Protein AF-0000000085035475 (afdb_homodimer)

Solvent-accessible surface area (backbone atoms only — not comparable to full-atom values): 14774 Å² total; per-residue (Å²): 128,52,49,29,28,47,38,54,63,34,57,50,25,44,68,40,74,90,42,94,48,14,67,55,34,42,52,48,57,68,69,38,63,30,42,33,33,39,53,67,36,56,54,48,48,54,53,46,34,61,71,73,63,51,52,69,67,60,44,36,50,54,54,47,54,50,73,68,31,87,40,45,40,80,38,79,83,49,72,67,42,53,54,58,26,56,68,43,89,57,73,88,41,32,69,58,40,45,52,50,48,50,22,60,76,69,72,30,30,34,32,59,81,48,65,70,60,48,52,55,33,49,74,72,72,34,51,70,57,72,79,72,86,122,132,53,49,30,30,46,37,53,63,34,57,50,26,44,70,39,75,89,41,93,49,14,67,57,34,43,52,49,56,68,68,37,64,30,41,33,32,39,54,66,36,56,55,48,49,53,53,47,34,60,73,72,62,51,51,69,67,60,43,38,48,54,54,46,53,49,73,67,32,89,39,48,40,79,37,80,83,50,70,66,40,52,54,58,24,56,68,44,89,56,73,87,42,34,66,58,40,45,52,50,48,49,22,60,76,68,72,31,30,34,32,59,81,47,66,69,59,47,51,54,33,47,76,72,70,31,51,68,58,73,78,73,86,124

Secondary structure (DSSP, 8-state):
--EEEE-HHHHHHHH-TTSTTHHHHHHHHHH-SEEEEEHHHHHHHHHHHHHTT--HHHHHHHHHHHHT-TTEEEE---HHHHHHHHT-S-GGGHHHHHHHHHHHHHT--EE-S-HHHHHHHHHTT--B------/--EEEE-HHHHHHHH-TTSTTHHHHHHHHHH-SEEEEEHHHHHHHHHHHHHTT--HHHHHHHHHHHHT-TTEEEE---HHHHHHHHT-S-GGGHHHHHHHHHHHHHT--EE-S-HHHHHHHHHTT--B------

Radius of gyration: 19.32 Å; Cα contacts (8 Å, |Δi|>4): 387; chains: 2; bounding box: 39×66×46 Å

Structure (mmCIF, N/CA/C/O backbone):
data_AF-0000000085035475-model_v1
#
loop_
_entity.id
_entity.type
_entity.pdbx_description
1 polymer 'PilT protein domain protein'
#
loop_
_atom_site.group_PDB
_atom_site.id
_atom_site.type_symbol
_atom_site.label_atom_id
_atom_site.label_alt_id
_atom_site.label_comp_id
_atom_site.label_asym_id
_atom_site.label_entity_id
_atom_site.label_seq_id
_atom_site.pdbx_PDB_ins_code
_atom_site.Cartn_x
_atom_site.Cartn_y
_atom_site.Cartn_z
_atom_site.occupancy
_atom_site.B_iso_or_equiv
_atom_site.auth_seq_id
_atom_site.auth_comp_id
_atom_site.auth_asym_id
_atom_site.auth_atom_id
_atom_site.pdbx_PDB_model_num
ATOM 1 N N . MET A 1 1 ? -1.2 12.555 23.969 1 64.12 1 MET A N 1
ATOM 2 C CA . MET A 1 1 ? -0.151 12.844 23 1 64.12 1 MET A CA 1
ATOM 3 C C . MET A 1 1 ? -0.75 13.25 21.656 1 64.12 1 MET A C 1
ATOM 5 O O . MET A 1 1 ? -1.828 12.781 21.297 1 64.12 1 MET A O 1
ATOM 9 N N . ARG A 1 2 ? -0.249 14.484 21.078 1 92.75 2 ARG A N 1
ATOM 10 C CA . ARG A 1 2 ? -0.868 14.992 19.859 1 92.75 2 ARG A CA 1
ATOM 11 C C . ARG A 1 2 ? -0.47 14.148 18.641 1 92.75 2 ARG A C 1
ATOM 13 O O . ARG A 1 2 ? 0.632 14.297 18.109 1 92.75 2 ARG A O 1
ATOM 20 N N . ARG A 1 3 ? -1.247 13.117 18.391 1 97.5 3 ARG A N 1
ATOM 21 C CA . ARG A 1 3 ? -1.03 12.211 17.266 1 97.5 3 ARG A CA 1
ATOM 22 C C . ARG A 1 3 ? -2.137 12.352 16.234 1 97.5 3 ARG A C 1
ATOM 24 O O . ARG A 1 3 ? -3.295 12.594 16.578 1 97.5 3 ARG A O 1
ATOM 31 N N . ALA A 1 4 ? -1.725 12.156 15.031 1 98.5 4 ALA A N 1
ATOM 32 C CA . ALA A 1 4 ? -2.723 12.242 13.969 1 98.5 4 ALA A CA 1
ATOM 33 C C . ALA A 1 4 ? -2.324 11.383 12.773 1 98.5 4 ALA A C 1
ATOM 35 O O . ALA A 1 4 ? -1.139 11.117 12.562 1 98.5 4 ALA A O 1
ATOM 36 N N . ILE A 1 5 ? -3.277 10.945 12.102 1 98.75 5 ILE A N 1
ATOM 37 C CA . ILE A 1 5 ? -3.051 10.305 10.805 1 98.75 5 ILE A CA 1
ATOM 38 C C . ILE A 1 5 ? -2.697 11.367 9.766 1 98.75 5 ILE A C 1
ATOM 40 O O . ILE A 1 5 ? -3.402 12.367 9.625 1 98.75 5 ILE A O 1
ATOM 44 N N . ILE A 1 6 ? -1.634 11.164 9.055 1 98.62 6 ILE A N 1
ATOM 45 C CA . ILE A 1 6 ? -1.17 12.148 8.086 1 98.62 6 ILE A CA 1
ATOM 46 C C . ILE A 1 6 ? -1.501 11.672 6.668 1 98.62 6 ILE A C 1
ATOM 48 O O . ILE A 1 6 ? -1.08 10.594 6.254 1 98.62 6 ILE A O 1
ATOM 52 N N . ASP A 1 7 ? -2.258 12.445 5.973 1 98.12 7 ASP A N 1
ATOM 53 C CA . ASP A 1 7 ? -2.582 12.156 4.582 1 98.12 7 ASP A CA 1
ATOM 54 C C . ASP A 1 7 ? -1.418 12.516 3.66 1 98.12 7 ASP A C 1
ATOM 56 O O . ASP A 1 7 ? -0.537 13.289 4.039 1 98.12 7 ASP A O 1
ATOM 60 N N . THR A 1 8 ? -1.44 12.047 2.457 1 97.69 8 THR A N 1
ATOM 61 C CA . THR A 1 8 ? -0.339 12.188 1.511 1 97.69 8 THR A CA 1
ATOM 62 C C . THR A 1 8 ? -0.088 13.656 1.181 1 97.69 8 THR A C 1
ATOM 64 O O . THR A 1 8 ? 1.057 14.109 1.19 1 97.69 8 THR A O 1
ATOM 67 N N . ASN A 1 9 ? -1.137 14.43 0.957 1 96.5 9 ASN A N 1
ATOM 68 C CA . ASN A 1 9 ? -0.974 15.805 0.484 1 96.5 9 ASN A CA 1
ATOM 69 C C . ASN A 1 9 ? -0.313 16.688 1.54 1 96.5 9 ASN A C 1
ATOM 71 O O . ASN A 1 9 ? 0.337 17.672 1.207 1 96.5 9 ASN A O 1
ATOM 75 N N . VAL A 1 10 ? -0.457 16.328 2.793 1 97.81 10 VAL A N 1
ATOM 76 C CA . VAL A 1 10 ? 0.173 17.078 3.867 1 97.81 10 VAL A CA 1
ATOM 77 C C . VAL A 1 10 ? 1.692 17.016 3.732 1 97.81 10 VAL A C 1
ATOM 79 O O . VAL A 1 10 ? 2.381 18.031 3.834 1 97.81 10 VAL A O 1
ATOM 82 N N . LEU A 1 11 ? 2.176 15.82 3.479 1 97.56 11 LEU A N 1
ATOM 83 C CA . LEU A 1 11 ? 3.611 15.602 3.344 1 97.56 11 LEU A CA 1
ATOM 84 C C . LEU A 1 11 ? 4.148 16.266 2.082 1 97.56 11 LEU A C 1
ATOM 86 O O . LEU A 1 11 ? 5.25 16.828 2.088 1 97.56 11 LEU A O 1
ATOM 90 N N . ILE A 1 12 ? 3.363 16.234 1.044 1 95.44 12 ILE A N 1
ATOM 91 C CA . ILE A 1 12 ? 3.738 16.875 -0.209 1 95.44 12 ILE A CA 1
ATOM 92 C C . ILE A 1 12 ? 3.852 18.391 0.002 1 95.44 12 ILE A C 1
ATOM 94 O O . ILE A 1 12 ? 4.859 19 -0.36 1 95.44 12 ILE A O 1
ATOM 98 N N . PHE A 1 13 ? 2.865 18.938 0.614 1 96.12 13 PHE A N 1
ATOM 99 C CA . PHE A 1 13 ? 2.846 20.375 0.83 1 96.12 13 PHE A CA 1
ATOM 100 C C . PHE A 1 13 ? 3.947 20.797 1.796 1 96.12 13 PHE A C 1
ATOM 102 O O . PHE A 1 13 ? 4.535 21.875 1.649 1 96.12 13 PHE A O 1
ATOM 109 N N . ALA A 1 14 ? 4.215 19.984 2.781 1 96.25 14 ALA A N 1
ATOM 110 C CA . ALA A 1 14 ? 5.277 20.297 3.736 1 96.25 14 ALA A CA 1
ATOM 111 C C . ALA A 1 14 ? 6.645 20.281 3.062 1 96.25 14 ALA A C 1
ATOM 113 O O . ALA A 1 14 ? 7.551 21.016 3.457 1 96.25 14 ALA A O 1
ATOM 114 N N . HIS A 1 15 ? 6.809 19.422 2.076 1 92.81 15 HIS A N 1
ATOM 115 C CA . HIS A 1 15 ? 8.102 19.234 1.422 1 92.81 15 HIS A CA 1
ATOM 116 C C . HIS A 1 15 ? 8.328 20.281 0.337 1 92.81 15 HIS A C 1
ATOM 118 O O . HIS A 1 15 ? 9.43 20.812 0.204 1 92.81 15 HIS A O 1
ATOM 124 N N . PHE A 1 16 ? 7.301 20.578 -0.453 1 90.44 16 PHE A N 1
ATOM 125 C CA . PHE A 1 16 ? 7.438 21.5 -1.576 1 90.44 16 PHE A CA 1
ATOM 126 C C . PHE A 1 16 ? 7.141 22.938 -1.143 1 90.44 16 PHE A C 1
ATOM 128 O O . PHE A 1 16 ? 5.996 23.281 -0.845 1 90.44 16 PHE A O 1
ATOM 135 N N . LYS A 1 17 ? 8.055 23.781 -1.278 1 89.94 17 LYS A N 1
ATOM 136 C CA . LYS A 1 17 ? 7.996 25.141 -0.739 1 89.94 17 LYS A CA 1
ATOM 137 C C . LYS A 1 17 ? 7.125 26.031 -1.607 1 89.94 17 LYS A C 1
ATOM 139 O O . LYS A 1 17 ? 6.602 27.047 -1.134 1 89.94 17 LYS A O 1
ATOM 144 N N . ASP A 1 18 ? 6.965 25.703 -2.799 1 88.88 18 ASP A N 1
ATOM 145 C CA . ASP A 1 18 ? 6.277 26.578 -3.736 1 88.88 18 ASP A CA 1
ATOM 146 C C . ASP A 1 18 ? 4.77 26.359 -3.697 1 88.88 18 ASP A C 1
ATOM 148 O O . ASP A 1 18 ? 4.023 26.953 -4.473 1 88.88 18 ASP A O 1
ATOM 152 N N . THR A 1 19 ? 4.297 25.625 -2.719 1 87.5 19 THR A N 1
ATOM 153 C CA . THR A 1 19 ? 2.861 25.406 -2.615 1 87.5 19 THR A CA 1
ATOM 154 C C . THR A 1 19 ? 2.229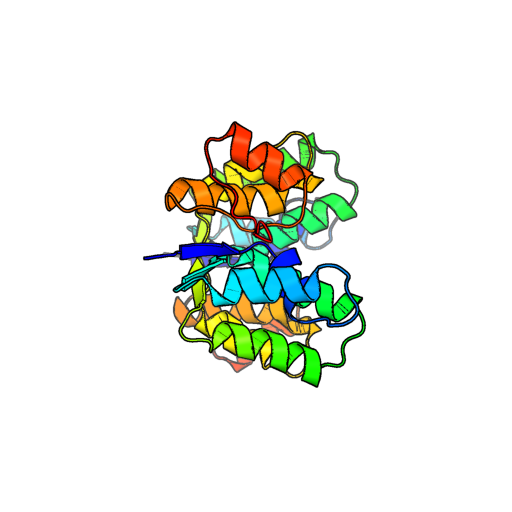 26.375 -1.625 1 87.5 19 THR A C 1
ATOM 156 O O . THR A 1 19 ? 2.875 26.797 -0.667 1 87.5 19 THR A O 1
ATOM 159 N N . LYS A 1 20 ? 1.014 26.75 -1.798 1 91.25 20 LYS A N 1
ATOM 160 C CA . LYS A 1 20 ? 0.294 27.688 -0.947 1 91.25 20 LYS A CA 1
ATOM 161 C C . LYS A 1 20 ? 0.127 27.141 0.466 1 91.25 20 LYS A C 1
ATOM 163 O O . LYS A 1 20 ? 0.004 27.906 1.426 1 91.25 20 LYS A O 1
ATOM 168 N N . TYR A 1 21 ? 0.199 25.875 0.66 1 94.12 21 TYR A N 1
ATOM 169 C CA . TYR A 1 21 ? -0.095 25.25 1.951 1 94.12 21 TYR A CA 1
ATOM 170 C C . TYR A 1 21 ? 1.188 24.859 2.674 1 94.12 21 TYR A C 1
ATOM 172 O O . TYR A 1 21 ? 1.144 24.219 3.721 1 94.12 21 TYR A O 1
ATOM 180 N N . HIS A 1 22 ? 2.305 25.219 2.125 1 96.44 22 HIS A N 1
ATOM 181 C CA . HIS A 1 22 ? 3.586 24.781 2.662 1 96.44 22 HIS A CA 1
ATOM 182 C C . HIS A 1 22 ? 3.73 25.156 4.133 1 96.44 22 HIS A C 1
ATOM 184 O O . HIS A 1 22 ? 3.949 24.297 4.98 1 96.44 22 HIS A O 1
ATOM 190 N N . GLU A 1 23 ? 3.547 26.406 4.457 1 95.88 23 GLU A N 1
ATOM 191 C CA . GLU A 1 23 ? 3.74 26.891 5.82 1 95.88 23 GLU A CA 1
ATOM 192 C C . GLU A 1 23 ? 2.727 26.266 6.777 1 95.88 23 GLU A C 1
ATOM 194 O O . GLU A 1 23 ? 3.072 25.891 7.898 1 95.88 23 GLU A O 1
ATOM 199 N N . GLU A 1 24 ? 1.539 26.203 6.348 1 96.19 24 GLU A N 1
ATOM 200 C CA . GLU A 1 24 ? 0.495 25.625 7.188 1 96.19 24 GLU A CA 1
ATOM 201 C C . GLU A 1 24 ? 0.773 24.156 7.477 1 96.19 24 GLU A C 1
ATOM 203 O O . GLU A 1 24 ? 0.645 23.703 8.617 1 96.19 24 GLU A O 1
ATOM 208 N N . ALA A 1 25 ? 1.119 23.375 6.488 1 97.62 25 ALA A N 1
ATOM 209 C CA . ALA A 1 25 ? 1.44 21.953 6.652 1 97.62 25 ALA A CA 1
ATOM 210 C C . ALA A 1 25 ? 2.584 21.766 7.645 1 97.62 25 ALA A C 1
ATOM 212 O O . ALA A 1 25 ? 2.506 20.922 8.539 1 97.62 25 ALA A O 1
ATOM 213 N N . ARG A 1 26 ? 3.594 22.625 7.488 1 96.94 26 ARG A N 1
ATOM 214 C CA . ARG A 1 26 ? 4.75 22.516 8.375 1 96.94 26 ARG A CA 1
ATOM 215 C C . ARG A 1 26 ? 4.363 22.844 9.812 1 96.94 26 ARG A C 1
ATOM 217 O O . ARG A 1 26 ? 4.84 22.203 10.75 1 96.94 26 ARG A O 1
ATOM 224 N N . ARG A 1 27 ? 3.564 23.812 9.953 1 96.5 27 ARG A N 1
ATOM 225 C CA . ARG A 1 27 ? 3.137 24.219 11.289 1 96.5 27 ARG A CA 1
ATOM 226 C C . ARG A 1 27 ? 2.328 23.109 11.969 1 96.5 27 ARG A C 1
ATOM 228 O O . ARG A 1 27 ? 2.549 22.797 13.141 1 96.5 27 ARG A O 1
ATOM 235 N N . ILE A 1 28 ? 1.402 22.516 11.234 1 97.19 28 ILE A N 1
ATOM 236 C CA . ILE A 1 28 ? 0.579 21.453 11.781 1 97.19 28 ILE A CA 1
ATOM 237 C C . ILE A 1 28 ? 1.467 20.266 12.188 1 97.19 28 ILE A C 1
ATOM 239 O O . ILE A 1 28 ? 1.378 19.781 13.312 1 97.19 28 ILE A O 1
ATOM 243 N N . LEU A 1 29 ? 2.35 19.859 11.328 1 97.44 29 LEU A N 1
ATOM 244 C CA . LEU A 1 29 ? 3.225 18.719 11.602 1 97.44 29 LEU A CA 1
ATOM 245 C C . LEU A 1 29 ? 4.117 19 12.812 1 97.44 29 LEU A C 1
ATOM 247 O O . LEU A 1 29 ? 4.344 18.125 13.641 1 97.44 29 LEU A O 1
ATOM 251 N N . SER A 1 30 ? 4.574 20.25 12.867 1 96.19 30 SER A N 1
ATOM 252 C CA . SER A 1 30 ? 5.457 20.641 13.969 1 96.19 30 SER A CA 1
ATOM 253 C C . SER A 1 30 ? 4.723 20.609 15.305 1 96.19 30 SER A C 1
ATOM 255 O O . SER A 1 30 ? 5.344 20.422 16.359 1 96.19 30 SER A O 1
ATOM 257 N N . SER A 1 31 ? 3.451 20.734 15.25 1 96 31 SER A N 1
ATOM 258 C CA . SER A 1 31 ? 2.658 20.781 16.469 1 96 31 SER A CA 1
ATOM 259 C C . SER A 1 31 ? 2.336 19.375 16.969 1 96 31 SER A C 1
ATOM 261 O O . SER A 1 31 ? 1.861 19.203 18.094 1 96 31 SER A O 1
ATOM 263 N N . LEU A 1 32 ? 2.584 18.359 16.219 1 97.31 32 LEU A N 1
ATOM 264 C CA . LEU A 1 32 ? 2.252 16.984 16.562 1 97.31 32 LEU A CA 1
ATOM 265 C C . LEU A 1 32 ? 3.449 16.281 17.188 1 97.31 32 LEU A C 1
ATOM 267 O O . LEU A 1 32 ? 4.59 16.5 16.766 1 97.31 32 LEU A O 1
ATOM 271 N N . GLU A 1 33 ? 3.178 15.43 18.078 1 97.75 33 GLU A N 1
ATOM 272 C CA . GLU A 1 33 ? 4.215 14.617 18.703 1 97.75 33 GLU A CA 1
ATOM 273 C C . GLU A 1 33 ? 4.496 13.359 17.875 1 97.75 33 GLU A C 1
ATOM 275 O O . GLU A 1 33 ? 5.609 12.82 17.906 1 97.75 33 GLU A O 1
ATOM 280 N N . GLU A 1 34 ? 3.449 12.883 17.203 1 98.25 34 GLU A N 1
ATOM 281 C CA . GLU A 1 34 ? 3.584 11.672 16.406 1 98.25 34 GLU A CA 1
ATOM 282 C C . GLU A 1 34 ? 2.781 11.781 15.109 1 98.25 34 GLU A C 1
ATOM 284 O O . GLU A 1 34 ? 1.607 12.156 15.133 1 98.25 34 GLU A O 1
ATOM 289 N N . TRP A 1 35 ? 3.471 11.547 14.086 1 98.5 35 TRP A N 1
ATOM 290 C CA . TRP A 1 35 ? 2.852 11.414 12.766 1 98.5 35 TRP A CA 1
ATOM 291 C C . TRP A 1 35 ? 2.549 9.953 12.453 1 98.5 35 TRP A C 1
ATOM 293 O O . TRP A 1 35 ? 3.461 9.164 12.195 1 98.5 35 TRP A O 1
ATOM 303 N N . VAL A 1 36 ? 1.312 9.602 12.5 1 98.5 36 VAL A N 1
ATOM 304 C CA . VAL A 1 36 ? 0.951 8.258 12.078 1 98.5 36 VAL A CA 1
ATOM 305 C C . VAL A 1 36 ? 0.691 8.234 10.57 1 98.5 36 VAL A C 1
ATOM 307 O O . VAL A 1 36 ? -0.287 8.812 10.094 1 98.5 36 VAL A O 1
ATOM 310 N N . ILE A 1 37 ? 1.556 7.586 9.867 1 98.25 37 ILE A N 1
ATOM 311 C CA . ILE A 1 37 ? 1.494 7.598 8.406 1 98.25 37 ILE A CA 1
ATOM 312 C C . ILE A 1 37 ? 1.135 6.203 7.895 1 98.25 37 ILE A C 1
ATOM 314 O O . ILE A 1 37 ? 1.925 5.266 8.023 1 98.25 37 ILE A O 1
ATOM 318 N N . PRO A 1 38 ? -0.059 6.078 7.324 1 97.56 38 PRO A N 1
ATOM 319 C CA . PRO A 1 38 ? -0.438 4.785 6.754 1 97.56 38 PRO A CA 1
ATOM 320 C C . PRO A 1 38 ? 0.527 4.312 5.668 1 97.56 38 PRO A C 1
ATOM 322 O O . PRO A 1 38 ? 1.067 5.133 4.922 1 97.56 38 PRO A O 1
ATOM 325 N N . PHE A 1 39 ? 0.698 3.057 5.551 1 95.94 39 PHE A N 1
ATOM 326 C CA . PHE A 1 39 ? 1.589 2.441 4.574 1 95.94 39 PHE A CA 1
ATOM 327 C C . PHE A 1 39 ? 1.259 2.916 3.164 1 95.94 39 PHE A C 1
ATOM 329 O O . PHE A 1 39 ? 2.158 3.24 2.387 1 95.94 39 PHE A O 1
ATOM 336 N N . ILE A 1 40 ? 0.001 3.055 2.846 1 96.06 40 ILE A N 1
ATOM 337 C CA . ILE A 1 40 ? -0.45 3.428 1.511 1 96.06 40 ILE A CA 1
ATOM 338 C C . ILE A 1 40 ? 0.016 4.848 1.187 1 96.06 40 ILE A C 1
ATOM 340 O O . ILE A 1 40 ? 0.275 5.172 0.026 1 96.06 40 ILE A O 1
ATOM 344 N N . VAL A 1 41 ? 0.22 5.66 2.178 1 97.5 41 VAL A N 1
ATOM 345 C CA . VAL A 1 41 ? 0.661 7.039 1.986 1 97.5 41 VAL A CA 1
ATOM 346 C C . VAL A 1 41 ? 2.1 7.055 1.475 1 97.5 41 VAL A C 1
ATOM 348 O O . VAL A 1 41 ? 2.453 7.875 0.624 1 97.5 41 VAL A O 1
ATOM 351 N N . PHE A 1 42 ? 2.941 6.125 1.947 1 96.25 42 PHE A N 1
ATOM 352 C CA . PHE A 1 42 ? 4.316 6.031 1.463 1 96.25 42 PHE A CA 1
ATOM 353 C C . PHE A 1 42 ? 4.348 5.559 0.015 1 96.25 42 PHE A C 1
ATOM 355 O O . PHE A 1 42 ? 5.145 6.047 -0.786 1 96.25 42 PHE A O 1
ATOM 362 N N . VAL A 1 43 ? 3.445 4.664 -0.309 1 94.69 43 VAL A N 1
ATOM 363 C CA . VAL A 1 43 ? 3.348 4.18 -1.682 1 94.69 43 VAL A CA 1
ATOM 364 C C . VAL A 1 43 ? 2.938 5.324 -2.607 1 94.69 43 VAL A C 1
ATOM 366 O O . VAL A 1 43 ? 3.568 5.551 -3.641 1 94.69 43 VAL A O 1
ATOM 369 N N . GLU A 1 44 ? 1.979 6.051 -2.184 1 95.25 44 GLU A N 1
ATOM 370 C CA . GLU A 1 44 ? 1.512 7.195 -2.965 1 95.25 44 GLU A CA 1
ATOM 371 C C . GLU A 1 44 ? 2.613 8.234 -3.133 1 95.25 44 GLU A C 1
ATOM 373 O O . GLU A 1 44 ? 2.797 8.781 -4.223 1 95.25 44 GLU A O 1
ATOM 378 N N . LEU A 1 45 ? 3.271 8.531 -2.041 1 95.56 45 LEU A N 1
ATOM 379 C CA . LEU A 1 45 ? 4.344 9.523 -2.074 1 95.56 45 LEU A CA 1
ATOM 380 C C . LEU A 1 45 ? 5.438 9.102 -3.053 1 95.56 45 LEU A C 1
ATOM 382 O O . LEU A 1 45 ? 5.934 9.93 -3.822 1 95.56 45 LEU A O 1
ATOM 386 N N . PHE A 1 46 ? 5.73 7.828 -3.033 1 94.31 46 PHE A N 1
ATOM 387 C CA . PHE A 1 46 ? 6.734 7.312 -3.957 1 94.31 46 PHE A CA 1
ATOM 388 C C . PHE A 1 46 ? 6.301 7.527 -5.402 1 94.31 46 PHE A C 1
ATOM 390 O O . PHE A 1 46 ? 7.07 8.047 -6.219 1 94.31 46 PHE A O 1
ATOM 397 N N . TRP A 1 47 ? 5.043 7.203 -5.703 1 92.62 47 TRP A N 1
ATOM 398 C CA . TRP A 1 47 ? 4.52 7.344 -7.059 1 92.62 47 TRP A CA 1
ATOM 399 C C . TRP A 1 47 ? 4.395 8.812 -7.449 1 92.62 47 TRP A C 1
ATOM 401 O O . TRP A 1 47 ? 4.664 9.18 -8.594 1 92.62 47 TRP A O 1
ATOM 411 N N . PHE A 1 48 ? 4.023 9.602 -6.508 1 93.06 48 PHE A N 1
ATOM 412 C CA . PHE A 1 48 ? 3.893 11.031 -6.762 1 93.06 48 PHE A CA 1
ATOM 413 C C . PHE A 1 48 ? 5.238 11.641 -7.145 1 93.06 48 PHE A C 1
ATOM 415 O O . PHE A 1 48 ? 5.332 12.391 -8.117 1 93.06 48 PHE A O 1
ATOM 422 N N . THR A 1 49 ? 6.273 11.305 -6.41 1 91.75 49 THR A N 1
ATOM 423 C CA . THR A 1 49 ? 7.582 11.906 -6.633 1 91.75 49 THR A CA 1
ATOM 424 C C . THR A 1 49 ? 8.172 11.445 -7.961 1 91.75 49 THR A C 1
ATOM 426 O O . THR A 1 49 ? 8.945 12.172 -8.586 1 91.75 49 THR A O 1
ATOM 429 N N . ARG A 1 50 ? 7.777 10.234 -8.344 1 87.94 50 ARG A N 1
ATOM 430 C CA . ARG A 1 50 ? 8.188 9.758 -9.664 1 87.94 50 ARG A CA 1
ATOM 431 C C . ARG A 1 50 ? 7.504 10.555 -10.773 1 87.94 50 ARG A C 1
ATOM 433 O O . ARG A 1 50 ? 8.141 10.93 -11.758 1 87.94 50 ARG A O 1
ATOM 440 N N . GLY A 1 51 ? 6.277 10.844 -10.539 1 86.88 51 GLY A N 1
ATOM 441 C CA . GLY A 1 51 ? 5.5 11.586 -11.523 1 86.88 51 GLY A CA 1
ATOM 442 C C . GLY A 1 51 ? 5.844 13.062 -11.57 1 86.88 51 GLY A C 1
ATOM 443 O O . GLY A 1 51 ? 5.742 13.695 -12.617 1 86.88 51 GLY A O 1
ATOM 444 N N . ALA A 1 52 ? 6.199 13.641 -10.375 1 86 52 ALA A N 1
ATOM 445 C CA . ALA 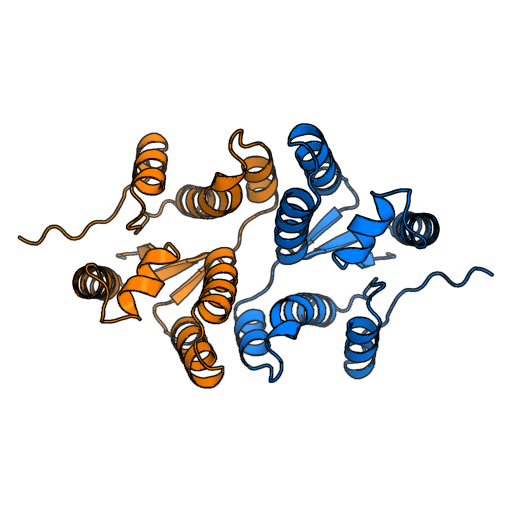A 1 52 ? 6.496 15.062 -10.258 1 86 52 ALA A CA 1
ATOM 446 C C . ALA A 1 52 ? 7.887 15.383 -10.805 1 86 52 ALA A C 1
ATOM 448 O O . ALA A 1 52 ? 8.289 16.547 -10.859 1 86 52 ALA A O 1
ATOM 449 N N . GLY A 1 53 ? 8.672 14.367 -11.211 1 83.62 53 GLY A N 1
ATOM 450 C CA . GLY A 1 53 ? 9.961 14.578 -11.859 1 83.62 53 GLY A CA 1
ATOM 451 C C . GLY A 1 53 ? 11.094 14.805 -10.867 1 83.62 53 GLY A C 1
ATOM 452 O O . GLY A 1 53 ? 12.125 15.375 -11.227 1 83.62 53 GLY A O 1
ATOM 453 N N . LEU A 1 54 ? 10.828 14.555 -9.656 1 87.44 54 LEU A N 1
ATOM 454 C CA . LEU A 1 54 ? 11.938 14.602 -8.719 1 87.44 54 LEU A CA 1
ATOM 455 C C . LEU A 1 54 ? 13.031 13.617 -9.117 1 87.44 54 LEU A C 1
ATOM 457 O O . LEU A 1 54 ? 12.742 12.492 -9.531 1 87.44 54 LEU A O 1
ATOM 461 N N . ASP A 1 55 ? 14.227 14.18 -9 1 89.81 55 ASP A N 1
ATOM 462 C CA . ASP A 1 55 ? 15.312 13.242 -9.258 1 89.81 55 ASP A CA 1
ATOM 463 C C . ASP A 1 55 ? 15.383 12.172 -8.172 1 89.81 55 ASP A C 1
ATOM 465 O O . ASP A 1 55 ? 14.82 12.336 -7.09 1 89.81 55 ASP A O 1
ATOM 469 N N . GLU A 1 56 ? 16.047 11.125 -8.461 1 90.31 56 GLU A N 1
ATOM 470 C CA . GLU A 1 56 ? 16.094 9.945 -7.609 1 90.31 56 GLU A CA 1
ATOM 471 C C . GLU A 1 56 ? 16.625 10.289 -6.219 1 90.31 56 GLU A C 1
ATOM 473 O O . GLU A 1 56 ? 16.078 9.828 -5.211 1 90.31 56 GLU A O 1
ATOM 478 N N . LYS A 1 57 ? 17.656 11.102 -6.168 1 92.75 57 LYS A N 1
ATOM 479 C CA . LYS A 1 57 ? 18.25 11.484 -4.895 1 92.75 57 LYS A CA 1
ATOM 480 C C . LYS A 1 57 ? 17.266 12.258 -4.023 1 92.75 57 LYS A C 1
ATOM 482 O O . LYS A 1 57 ? 17.141 11.984 -2.83 1 92.75 57 LYS A O 1
ATOM 487 N N . SER A 1 58 ? 16.594 13.188 -4.574 1 92.62 58 SER A N 1
ATOM 488 C CA . SER A 1 58 ? 15.609 13.992 -3.852 1 92.62 58 SER A CA 1
ATOM 489 C C . SER A 1 58 ? 14.445 13.141 -3.359 1 92.62 58 SER A C 1
ATOM 491 O O . SER A 1 58 ? 13.977 13.312 -2.234 1 92.62 58 SER A O 1
ATOM 493 N N . ARG A 1 59 ? 13.992 12.227 -4.195 1 92.88 59 ARG A N 1
ATOM 494 C CA . ARG A 1 59 ? 12.914 11.312 -3.816 1 92.88 59 ARG A CA 1
ATOM 495 C C . ARG A 1 59 ? 13.328 10.445 -2.633 1 92.88 59 ARG A C 1
ATOM 497 O O . ARG A 1 59 ? 12.602 10.359 -1.638 1 92.88 59 ARG A O 1
ATOM 504 N N . LYS A 1 60 ? 14.477 9.875 -2.752 1 94.44 60 LYS A N 1
ATOM 505 C CA . LYS A 1 60 ? 15 9.016 -1.692 1 94.44 60 LYS A CA 1
ATOM 506 C C . LYS A 1 60 ? 15.141 9.781 -0.381 1 94.44 60 LYS A C 1
ATOM 508 O O . LYS A 1 60 ? 14.75 9.297 0.678 1 94.44 60 LYS A O 1
ATOM 513 N N . ASN A 1 61 ? 15.672 10.969 -0.5 1 94.44 61 ASN A N 1
ATOM 514 C CA . ASN A 1 61 ? 15.875 11.781 0.691 1 94.44 61 ASN A CA 1
ATOM 515 C C . ASN A 1 61 ? 14.547 12.109 1.379 1 94.44 61 ASN A C 1
ATOM 517 O O . ASN A 1 61 ? 14.453 12.055 2.605 1 94.44 61 ASN A O 1
ATOM 521 N N . LEU A 1 62 ? 13.578 12.422 0.62 1 94.38 62 LEU A N 1
ATOM 522 C CA . LEU A 1 62 ? 12.273 12.75 1.174 1 94.38 62 LEU A CA 1
ATOM 523 C C . LEU A 1 62 ? 11.688 11.555 1.922 1 94.38 62 LEU A C 1
ATOM 525 O O . LEU A 1 62 ? 11.32 11.672 3.094 1 94.38 62 LEU A O 1
ATOM 529 N N . LEU A 1 63 ? 11.664 10.445 1.294 1 96.25 63 LEU A N 1
ATOM 530 C CA . LEU A 1 63 ? 11.039 9.258 1.871 1 96.25 63 LEU A CA 1
ATOM 531 C C . LEU A 1 63 ? 11.844 8.75 3.062 1 96.25 63 LEU A C 1
ATOM 533 O O . LEU A 1 63 ? 11.273 8.398 4.098 1 96.25 63 LEU A O 1
ATOM 537 N N . LEU A 1 64 ? 13.109 8.773 2.949 1 96.25 64 LEU A N 1
ATOM 538 C CA . LEU A 1 64 ? 13.961 8.305 4.039 1 96.25 64 LEU A CA 1
ATOM 539 C C . LEU A 1 64 ? 13.867 9.234 5.242 1 96.25 64 LEU A C 1
ATOM 541 O O . LEU A 1 64 ? 13.875 8.781 6.387 1 96.25 64 LEU A O 1
ATOM 545 N N . SER A 1 65 ? 13.859 10.508 4.934 1 96.56 65 SER A N 1
ATOM 546 C CA . SER A 1 65 ? 13.734 11.461 6.027 1 96.56 65 SER A CA 1
ATOM 547 C C . SER A 1 65 ? 12.453 11.227 6.824 1 96.56 65 SER A C 1
ATOM 549 O O . SER A 1 65 ? 12.445 11.359 8.047 1 96.56 65 SER A O 1
ATOM 551 N N . LEU A 1 66 ? 11.414 10.859 6.164 1 97.38 66 LEU A N 1
ATOM 552 C CA . LEU A 1 66 ? 10.148 10.547 6.832 1 97.38 66 LEU A CA 1
ATOM 553 C C . LEU A 1 66 ? 10.25 9.234 7.605 1 97.38 66 LEU A C 1
ATOM 555 O O . LEU A 1 66 ? 9.891 9.18 8.781 1 97.38 66 LEU A O 1
ATOM 559 N N . LEU A 1 67 ? 10.82 8.219 6.965 1 97.12 67 LEU A N 1
ATOM 560 C CA . LEU A 1 67 ? 10.852 6.879 7.539 1 97.12 67 LEU A CA 1
ATOM 561 C C . LEU A 1 67 ? 11.789 6.82 8.734 1 97.12 67 LEU A C 1
ATOM 563 O O . LEU A 1 67 ? 11.602 6 9.641 1 97.12 67 LEU A O 1
ATOM 567 N N . MET A 1 68 ? 12.742 7.738 8.75 1 95.75 68 MET A N 1
ATOM 568 C CA . MET A 1 68 ? 13.734 7.734 9.828 1 95.75 68 MET A CA 1
ATOM 569 C C . MET A 1 68 ? 13.391 8.766 10.891 1 95.75 68 MET A C 1
ATOM 571 O O . MET A 1 68 ? 14.086 8.883 11.898 1 95.75 68 MET A O 1
ATOM 575 N N . ASN A 1 69 ? 12.352 9.508 10.648 1 96.88 69 ASN A N 1
ATOM 576 C CA . ASN A 1 69 ? 11.906 10.508 11.609 1 96.88 69 ASN A CA 1
ATOM 577 C C . ASN A 1 69 ? 11.305 9.867 12.859 1 96.88 69 ASN A C 1
ATOM 579 O O . ASN A 1 69 ? 10.367 9.07 12.758 1 96.88 69 ASN A O 1
ATOM 583 N N . ARG A 1 70 ? 11.773 10.195 14.016 1 96.38 70 ARG A N 1
ATOM 584 C CA . ARG A 1 70 ? 11.359 9.594 15.281 1 96.38 70 ARG A CA 1
ATOM 585 C C . ARG A 1 70 ? 9.891 9.859 15.57 1 96.38 70 ARG A C 1
ATOM 587 O O . ARG A 1 70 ? 9.258 9.141 16.344 1 96.38 70 ARG A O 1
ATOM 594 N N . ARG A 1 71 ? 9.336 10.867 14.953 1 97.56 71 ARG A N 1
ATOM 595 C CA . ARG A 1 71 ? 7.938 11.203 15.18 1 97.56 71 ARG A CA 1
ATOM 596 C C . ARG A 1 71 ? 7.023 10.383 14.273 1 97.56 71 ARG A C 1
ATOM 598 O O . ARG A 1 71 ? 5.801 10.43 14.422 1 97.56 71 ARG A O 1
ATOM 605 N N . VAL A 1 72 ? 7.602 9.625 13.359 1 97.88 72 VAL A N 1
ATOM 606 C CA . VAL A 1 72 ? 6.789 8.922 12.375 1 97.88 72 VAL A CA 1
ATOM 607 C C . VAL A 1 72 ? 6.555 7.484 12.828 1 97.88 72 VAL A C 1
ATOM 609 O O . VAL A 1 72 ? 7.496 6.789 13.211 1 97.88 72 VAL A O 1
ATOM 612 N N . LYS A 1 73 ? 5.363 7.113 12.82 1 97.56 73 LYS A N 1
ATOM 613 C CA . LYS A 1 73 ? 4.945 5.727 12.984 1 97.56 73 LYS A CA 1
ATOM 614 C C . L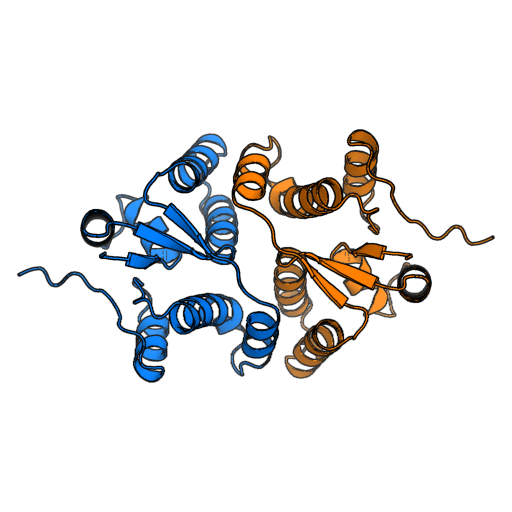YS A 1 73 ? 4.184 5.23 11.758 1 97.56 73 LYS A C 1
ATOM 616 O O . LYS A 1 73 ? 3.17 5.816 11.375 1 97.56 73 LYS A O 1
ATOM 621 N N . VAL A 1 74 ? 4.652 4.188 11.219 1 97 74 VAL A N 1
ATOM 622 C CA . VAL A 1 74 ? 3.967 3.59 10.078 1 97 74 VAL A CA 1
ATOM 623 C C . VAL A 1 74 ? 2.791 2.744 10.562 1 97 74 VAL A C 1
ATOM 625 O O . VAL A 1 74 ? 2.941 1.922 11.469 1 97 74 VAL A O 1
ATOM 628 N N . SER A 1 75 ? 1.677 2.996 9.977 1 95.81 75 SER A N 1
ATOM 629 C CA . SER A 1 75 ? 0.476 2.25 10.344 1 95.81 75 SER A CA 1
ATOM 630 C C . SER A 1 75 ? 0.02 1.348 9.203 1 95.81 75 SER A C 1
ATOM 632 O O . SER A 1 75 ? 0.007 1.765 8.039 1 95.81 75 SER A O 1
ATOM 634 N N . ASN A 1 76 ? -0.417 0.093 9.523 1 94.88 76 ASN A N 1
ATOM 635 C CA . ASN A 1 76 ? -0.841 -0.873 8.516 1 94.88 76 ASN A CA 1
ATOM 636 C C . ASN A 1 76 ? -2.359 -1.028 8.492 1 94.88 76 ASN A C 1
ATOM 638 O O . ASN A 1 76 ? -3.004 -1.017 9.539 1 94.88 76 ASN A O 1
ATOM 642 N N . ASN A 1 77 ? -2.822 -1.196 7.262 1 94.12 77 ASN A N 1
ATOM 643 C CA . ASN A 1 77 ? -4.219 -1.586 7.094 1 94.12 77 ASN A CA 1
ATOM 644 C C . ASN A 1 77 ? -4.418 -3.076 7.355 1 94.12 77 ASN A C 1
ATOM 646 O O . ASN A 1 77 ? -3.455 -3.842 7.375 1 94.12 77 ASN A O 1
ATOM 650 N N . GLU A 1 78 ? -5.656 -3.393 7.629 1 93.25 78 GLU A N 1
ATOM 651 C CA . GLU A 1 78 ? -6.07 -4.781 7.809 1 93.25 78 GLU A CA 1
ATOM 652 C C . GLU A 1 78 ? -6.895 -5.27 6.625 1 93.25 78 GLU A C 1
ATOM 654 O O . GLU A 1 78 ? -7.391 -4.465 5.828 1 93.25 78 GLU A O 1
ATOM 659 N N . PRO A 1 79 ? -6.996 -6.594 6.5 1 93.06 79 PRO A N 1
ATOM 660 C CA . PRO A 1 79 ? -7.777 -7.129 5.383 1 93.06 79 PRO A CA 1
ATOM 661 C C . PRO A 1 79 ? -9.188 -6.543 5.316 1 93.06 79 PRO A C 1
ATOM 663 O O . PRO A 1 79 ? -9.703 -6.293 4.223 1 93.06 79 PRO A O 1
ATOM 666 N N . GLU A 1 80 ? -9.703 -6.293 6.469 1 94.31 80 GLU A N 1
ATOM 667 C CA . GLU A 1 80 ? -11.047 -5.723 6.516 1 94.31 80 GLU A CA 1
ATOM 668 C C . GLU A 1 80 ? -11.078 -4.328 5.898 1 94.31 80 GLU A C 1
ATOM 670 O O . GLU A 1 80 ? -12.078 -3.941 5.277 1 94.31 80 GLU A O 1
ATOM 675 N N . ASP A 1 81 ? -9.969 -3.596 6.043 1 95.5 81 ASP A N 1
ATOM 676 C CA . ASP A 1 81 ? -9.875 -2.27 5.438 1 95.5 81 ASP A CA 1
ATOM 677 C C . ASP A 1 81 ? -9.938 -2.359 3.912 1 95.5 81 ASP A C 1
ATOM 679 O O . ASP A 1 81 ? -10.586 -1.542 3.264 1 95.5 81 ASP A O 1
ATOM 683 N N . LEU A 1 82 ? -9.273 -3.404 3.408 1 95.38 82 LEU A N 1
ATOM 684 C CA . LEU A 1 82 ? -9.281 -3.605 1.964 1 95.38 82 LEU A CA 1
ATOM 685 C C . LEU A 1 82 ? -10.68 -3.932 1.463 1 95.38 82 LEU A C 1
ATOM 687 O O . LEU A 1 82 ? -11.133 -3.375 0.459 1 95.38 82 LEU A O 1
ATOM 691 N N . ILE A 1 83 ? -11.344 -4.766 2.172 1 95.19 83 ILE A N 1
ATOM 692 C CA . ILE A 1 83 ? -12.688 -5.18 1.799 1 95.19 83 ILE A CA 1
ATOM 693 C C . ILE A 1 83 ? -13.609 -3.963 1.744 1 95.19 83 ILE A C 1
ATOM 695 O O . ILE A 1 83 ? -14.297 -3.74 0.745 1 95.19 83 ILE A O 1
ATOM 699 N N . GLU A 1 84 ? -13.531 -3.139 2.762 1 95.19 84 GLU A N 1
ATOM 700 C CA . GLU A 1 84 ? -14.391 -1.96 2.842 1 95.19 84 GLU A CA 1
ATOM 701 C C . GLU A 1 84 ? -14.039 -0.949 1.752 1 95.19 84 GLU A C 1
ATOM 703 O O . GLU A 1 84 ? -14.93 -0.314 1.18 1 95.19 84 GLU A O 1
ATOM 708 N N . SER A 1 85 ? -12.805 -0.825 1.458 1 95.69 85 SER A N 1
ATOM 709 C CA . SER A 1 85 ? -12.359 0.136 0.454 1 95.69 85 SER A CA 1
ATOM 710 C C . SER A 1 85 ? -12.797 -0.285 -0.945 1 95.69 85 SER A C 1
ATOM 712 O O . SER A 1 85 ? -13.211 0.552 -1.749 1 95.69 85 SER A O 1
ATOM 714 N N . VAL A 1 86 ? -12.727 -1.565 -1.233 1 93.69 86 VAL A N 1
ATOM 715 C CA . VAL A 1 86 ? -13.07 -2.1 -2.547 1 93.69 86 VAL A CA 1
ATOM 716 C C . VAL A 1 86 ? -14.57 -1.949 -2.783 1 93.69 86 VAL A C 1
ATOM 718 O O . VAL A 1 86 ? -15.016 -1.792 -3.924 1 93.69 86 VAL A O 1
ATOM 721 N N . MET A 1 87 ? -15.344 -1.897 -1.754 1 92.31 87 MET A N 1
ATOM 722 C CA . MET A 1 87 ? -16.797 -1.897 -1.84 1 92.31 87 MET A CA 1
ATOM 723 C C . MET A 1 87 ? -17.328 -0.488 -2.076 1 92.31 87 MET A C 1
ATOM 725 O O . MET A 1 87 ? -18.531 -0.305 -2.34 1 92.31 87 MET A O 1
ATOM 729 N N . LEU A 1 88 ? -16.469 0.502 -2.049 1 91.94 88 LEU A N 1
ATOM 730 C CA . LEU A 1 88 ? -16.906 1.88 -2.242 1 91.94 88 LEU A CA 1
ATOM 731 C C . LEU A 1 88 ? -17.5 2.07 -3.635 1 91.94 88 LEU A C 1
ATOM 733 O O . LEU A 1 88 ? -17.031 1.473 -4.602 1 91.94 88 LEU A O 1
ATOM 737 N N . GLU A 1 89 ? -18.422 2.975 -3.693 1 87.38 89 GLU A N 1
ATOM 738 C CA . GLU A 1 89 ? -19.062 3.264 -4.969 1 87.38 89 GLU A CA 1
ATOM 739 C C . GLU A 1 89 ? -18.125 4.016 -5.91 1 87.38 89 GLU A C 1
ATOM 741 O O . GLU A 1 89 ? -18.078 3.732 -7.109 1 87.38 89 GLU A O 1
ATOM 746 N N . ASP A 1 90 ? -17.422 4.957 -5.355 1 89.56 90 ASP A N 1
ATOM 747 C CA . ASP A 1 90 ? -16.453 5.711 -6.141 1 89.56 90 ASP A CA 1
ATOM 748 C C . ASP A 1 90 ? -15.047 5.117 -6.004 1 89.56 90 ASP A C 1
ATOM 750 O O . ASP A 1 90 ? -14.375 5.324 -4.988 1 89.56 90 ASP A O 1
ATOM 754 N N . PRO A 1 91 ? -14.539 4.477 -7.043 1 84.88 91 PRO A N 1
ATOM 755 C CA . PRO A 1 91 ? -13.227 3.828 -6.977 1 84.88 91 PRO A CA 1
ATOM 756 C C . PRO A 1 91 ? -12.086 4.82 -6.762 1 84.88 91 PRO A C 1
ATOM 758 O O . PRO A 1 91 ? -10.992 4.43 -6.348 1 84.88 91 PRO A O 1
ATOM 761 N N . LEU A 1 92 ? -12.344 6.09 -6.992 1 83.75 92 LEU A N 1
ATOM 762 C CA . LEU A 1 92 ? -11.32 7.109 -6.805 1 83.75 92 LEU A CA 1
ATOM 763 C C . LEU A 1 92 ? -11.062 7.352 -5.32 1 83.75 92 LEU A C 1
ATOM 765 O O . LEU A 1 92 ? -10.07 7.98 -4.953 1 83.75 92 LEU A O 1
ATOM 769 N N . GLU A 1 93 ? -11.906 6.75 -4.48 1 92.44 93 GLU A N 1
ATOM 770 C CA . GLU A 1 93 ? -11.797 6.969 -3.043 1 92.44 93 GLU A CA 1
ATOM 771 C C . GLU A 1 93 ? -11.102 5.793 -2.355 1 92.44 93 GLU A C 1
ATOM 773 O O . GLU A 1 93 ? -10.984 5.77 -1.129 1 92.44 93 GLU A O 1
ATOM 778 N N . PHE A 1 94 ? -10.609 4.836 -3.162 1 94.44 94 PHE A N 1
ATOM 779 C CA . PHE A 1 94 ? -10.031 3.613 -2.621 1 94.44 94 PHE A CA 1
ATOM 780 C C . PHE A 1 94 ? -8.93 3.938 -1.617 1 94.44 94 PHE A C 1
ATOM 782 O O . PHE A 1 94 ? -9 3.529 -0.456 1 94.44 94 PHE A O 1
ATOM 789 N N . GLU A 1 95 ? -7.949 4.773 -1.963 1 95.56 95 GLU A N 1
ATOM 790 C CA . GLU A 1 95 ? -6.82 5.086 -1.091 1 95.56 95 GLU A CA 1
ATOM 791 C C . GLU A 1 95 ? -7.258 5.969 0.077 1 95.56 95 GLU A C 1
ATOM 793 O O . GLU A 1 95 ? -6.793 5.785 1.205 1 95.56 95 GLU A O 1
ATOM 798 N N . ASP A 1 96 ? -8.125 6.863 -0.213 1 96.62 96 ASP A N 1
ATOM 799 C CA . ASP A 1 96 ? -8.664 7.727 0.834 1 96.62 96 ASP A CA 1
ATOM 800 C C . ASP A 1 96 ? -9.359 6.906 1.921 1 96.62 96 ASP A C 1
ATOM 802 O O . ASP A 1 96 ? -9.242 7.219 3.107 1 96.62 96 ASP A O 1
ATOM 806 N N . GLU A 1 97 ? -10.094 5.906 1.445 1 97.19 97 GLU A N 1
ATOM 807 C CA . GLU A 1 97 ? -10.82 5.059 2.389 1 97.19 97 GLU A CA 1
ATOM 808 C C . GLU A 1 97 ? -9.867 4.305 3.303 1 97.19 97 GLU A C 1
ATOM 810 O O . GLU A 1 97 ? -10.133 4.137 4.492 1 97.19 97 GLU A O 1
ATOM 815 N N . LEU A 1 98 ? -8.781 3.854 2.76 1 97.5 98 LEU A N 1
ATOM 816 C CA . LEU A 1 98 ? -7.773 3.162 3.562 1 97.5 98 LEU A CA 1
ATOM 817 C C . LEU A 1 98 ? -7.227 4.074 4.656 1 97.5 98 LEU A C 1
ATOM 819 O O . LEU A 1 98 ? -7.023 3.635 5.789 1 97.5 98 LEU A O 1
ATOM 823 N N . ILE A 1 99 ? -7.016 5.309 4.34 1 98.06 99 ILE A N 1
ATOM 824 C CA . ILE A 1 99 ? -6.492 6.281 5.293 1 98.06 99 ILE A CA 1
ATOM 825 C C . ILE A 1 99 ? -7.531 6.543 6.383 1 98.06 99 ILE A C 1
ATOM 827 O O . ILE A 1 99 ? -7.203 6.539 7.574 1 98.06 99 ILE A O 1
ATOM 831 N N . LEU A 1 100 ? -8.789 6.695 6.008 1 97.75 100 LEU A N 1
ATOM 832 C CA . LEU A 1 100 ? -9.859 6.969 6.953 1 97.75 100 LEU A CA 1
ATOM 833 C C . LEU A 1 100 ? -10.055 5.793 7.91 1 97.75 100 LEU A C 1
ATOM 835 O O . LEU A 1 100 ? -10.281 5.992 9.102 1 97.75 100 LEU A O 1
ATOM 839 N N . GLN A 1 101 ? -10 4.629 7.344 1 97 101 GLN A N 1
ATOM 840 C CA . GLN A 1 101 ? -10.195 3.439 8.164 1 97 101 GLN A CA 1
ATOM 841 C C . GLN A 1 101 ? -9.102 3.305 9.219 1 97 101 GLN A C 1
ATOM 843 O O . GLN A 1 101 ? -9.359 2.861 10.336 1 97 101 GLN A O 1
ATOM 848 N N . GLN A 1 102 ? -7.918 3.691 8.836 1 96.62 102 GLN A N 1
ATOM 849 C CA . GLN A 1 102 ? -6.836 3.699 9.82 1 96.62 102 GLN A CA 1
ATOM 850 C C . GLN A 1 102 ? -7.113 4.699 10.938 1 96.62 102 GLN A C 1
ATOM 852 O O . GLN A 1 102 ? -6.895 4.402 12.109 1 96.62 102 GLN A O 1
ATOM 857 N N . ALA A 1 103 ? -7.527 5.887 10.539 1 97.56 103 ALA A N 1
ATOM 858 C CA . ALA A 1 103 ? -7.871 6.902 11.523 1 97.56 103 ALA A CA 1
ATOM 859 C C . ALA A 1 103 ? -8.961 6.398 12.477 1 97.56 103 ALA A C 1
ATOM 861 O O . ALA A 1 103 ? -8.859 6.57 13.688 1 97.56 103 ALA A O 1
ATOM 862 N N . GLU A 1 104 ? -9.945 5.754 11.914 1 96.81 104 GLU A N 1
ATOM 863 C CA . GLU A 1 104 ? -11.062 5.234 12.688 1 96.81 104 GLU A CA 1
ATOM 864 C C . GLU A 1 104 ? -10.609 4.145 13.648 1 96.81 104 GLU A C 1
ATOM 866 O O . GLU A 1 104 ? -10.938 4.18 14.836 1 96.81 104 GLU A O 1
ATOM 871 N N . ARG A 1 105 ? -9.867 3.199 13.211 1 95.38 105 ARG A N 1
ATOM 872 C CA . ARG A 1 105 ? -9.422 2.059 14 1 95.38 105 ARG A CA 1
ATOM 873 C C . ARG A 1 105 ? -8.531 2.508 15.156 1 95.38 105 ARG A C 1
ATOM 875 O O . ARG A 1 105 ? -8.609 1.952 16.25 1 95.38 105 ARG A O 1
ATOM 882 N N . GLU A 1 106 ? -7.75 3.521 14.883 1 95.5 106 GLU A N 1
ATOM 883 C CA . GLU A 1 106 ? -6.793 3.969 15.891 1 95.5 106 GLU A CA 1
ATOM 884 C C . GLU A 1 106 ? -7.387 5.066 16.766 1 95.5 106 GLU A C 1
ATOM 886 O O . GLU A 1 106 ? -6.781 5.469 17.766 1 95.5 106 GLU A O 1
ATOM 891 N N . GLY A 1 107 ? -8.547 5.547 16.391 1 96.88 107 GLY A N 1
ATOM 892 C CA . GLY A 1 107 ? -9.18 6.621 17.141 1 96.88 107 GLY A CA 1
ATOM 893 C C . GLY A 1 107 ? -8.398 7.922 17.094 1 96.88 107 GLY A C 1
ATOM 894 O O . GLY A 1 107 ? -8.281 8.617 18.109 1 96.88 107 GLY A O 1
ATOM 895 N N . LEU A 1 108 ? -7.809 8.227 15.961 1 98.06 108 LEU A N 1
ATOM 896 C CA . LEU A 1 108 ? -6.957 9.406 15.828 1 98.06 108 LEU A CA 1
ATOM 897 C C . LEU A 1 108 ? -7.57 10.414 14.859 1 98.06 108 LEU A C 1
ATOM 899 O O . LEU A 1 108 ? -8.297 10.039 13.938 1 98.06 108 LEU A O 1
ATOM 903 N N . PRO A 1 109 ? -7.281 11.672 15.07 1 98.31 109 PRO A N 1
ATOM 904 C CA . PRO A 1 109 ? -7.645 12.656 14.047 1 98.31 109 PRO A CA 1
ATOM 905 C C . PRO A 1 109 ? -6.809 12.523 12.773 1 98.31 109 PRO A C 1
ATOM 907 O O . PRO A 1 109 ? -5.805 11.805 12.766 1 98.31 109 PRO A O 1
ATOM 910 N N . ILE A 1 110 ? -7.324 13.188 11.75 1 98.44 110 ILE A N 1
ATOM 911 C CA . ILE A 1 110 ? -6.605 13.164 10.477 1 98.44 110 ILE A CA 1
ATOM 912 C C . ILE A 1 110 ? -6.18 14.578 10.102 1 98.44 110 ILE A C 1
ATOM 914 O O . ILE A 1 110 ? -6.855 15.555 10.453 1 98.44 110 ILE A O 1
ATOM 918 N N . VAL A 1 111 ? -5.023 14.688 9.523 1 98.44 111 VAL A N 1
ATOM 919 C CA . VAL A 1 111 ? -4.598 15.922 8.859 1 98.44 111 VAL A CA 1
ATOM 920 C C . VAL A 1 111 ? -4.66 15.742 7.344 1 98.44 111 VAL A C 1
ATOM 922 O O . VAL A 1 111 ? -4.047 14.82 6.797 1 98.44 111 VAL A O 1
ATOM 925 N N . THR A 1 112 ? -5.402 16.562 6.691 1 98.38 112 THR A N 1
ATOM 926 C CA . THR A 1 112 ? -5.523 16.531 5.238 1 98.38 112 THR A CA 1
ATOM 927 C C . THR A 1 112 ? -5.895 17.906 4.695 1 98.38 112 THR A C 1
ATOM 929 O O . THR A 1 112 ? -6.57 18.688 5.375 1 98.38 112 THR A O 1
ATOM 932 N N . PHE A 1 113 ? -5.395 18.188 3.504 1 97.44 113 PHE A N 1
ATOM 933 C CA . PHE A 1 113 ? -5.777 19.422 2.824 1 97.44 113 PHE A CA 1
ATOM 934 C C . PHE A 1 113 ? -6.773 19.141 1.709 1 97.44 113 PHE A C 1
ATOM 936 O O . PHE A 1 113 ? -7.121 20.031 0.934 1 97.44 113 PHE A O 1
ATOM 943 N N . ASP A 1 114 ? -7.172 17.859 1.609 1 96.5 114 ASP A N 1
ATOM 944 C CA . ASP A 1 114 ? -8.227 17.469 0.68 1 96.5 114 ASP A CA 1
ATOM 945 C C . ASP A 1 114 ? -9.609 17.672 1.303 1 96.5 114 ASP A C 1
ATOM 947 O O . ASP A 1 114 ? -10 16.922 2.205 1 96.5 114 ASP A O 1
ATOM 951 N N . ASN A 1 115 ? -10.352 18.578 0.767 1 96.62 115 ASN A N 1
ATOM 952 C CA . ASN A 1 115 ? -11.648 18.938 1.329 1 96.62 115 ASN A CA 1
ATOM 953 C C . ASN A 1 115 ? -12.617 17.766 1.301 1 96.62 115 ASN A C 1
ATOM 955 O O . ASN A 1 115 ? -13.398 17.578 2.234 1 96.62 115 ASN A O 1
ATOM 959 N N . SER A 1 116 ? -12.609 17.016 0.266 1 96.31 116 SER A N 1
ATOM 960 C CA . SER A 1 116 ? -13.5 15.859 0.158 1 96.31 116 SER A CA 1
ATOM 961 C C . SER A 1 116 ? -13.18 14.812 1.221 1 96.31 116 SER A C 1
ATOM 963 O O . SER A 1 116 ? -14.086 14.281 1.866 1 96.31 116 SER A O 1
ATOM 965 N N . LEU A 1 117 ? -11.898 14.562 1.424 1 97.5 117 LEU A N 1
ATOM 966 C CA . LEU A 1 117 ? -11.492 13.609 2.447 1 97.5 117 LEU A CA 1
ATOM 967 C C . LEU A 1 117 ? -11.844 14.117 3.84 1 97.5 117 LEU A C 1
ATOM 969 O O . LEU A 1 117 ? -12.297 13.352 4.691 1 97.5 117 LEU A O 1
ATOM 973 N N . ALA A 1 118 ? -11.656 15.43 4.035 1 97.75 118 ALA A N 1
ATOM 974 C CA . ALA A 1 118 ? -11.992 16.031 5.32 1 97.75 118 ALA A CA 1
ATOM 975 C C . ALA A 1 118 ? -13.477 15.867 5.629 1 97.75 118 ALA A C 1
ATOM 977 O O . ALA A 1 118 ? -13.852 15.523 6.754 1 97.75 118 ALA A O 1
ATOM 978 N N . GLU A 1 119 ? -14.273 16.109 4.668 1 97.56 119 GLU A N 1
ATOM 979 C CA . GLU A 1 119 ? -15.719 15.984 4.848 1 97.56 119 GLU A CA 1
ATOM 980 C C . GLU A 1 119 ? -16.125 14.547 5.148 1 97.56 119 GLU A C 1
ATOM 982 O O . GLU A 1 119 ? -16.969 14.297 6.012 1 97.56 119 GLU A O 1
ATOM 987 N N . ARG A 1 120 ? -15.57 13.641 4.449 1 97.12 120 ARG A N 1
ATOM 988 C CA . ARG A 1 120 ? -15.844 12.234 4.695 1 97.12 120 ARG A CA 1
ATOM 989 C C . ARG A 1 120 ? -15.414 11.828 6.102 1 97.12 120 ARG A C 1
ATOM 991 O O . ARG A 1 120 ? -16.094 11.039 6.762 1 97.12 120 ARG A O 1
ATOM 998 N N . ALA A 1 121 ? -14.258 12.336 6.523 1 98 121 ALA A N 1
ATOM 999 C CA . ALA A 1 121 ? -13.789 12.078 7.883 1 98 121 ALA A CA 1
ATOM 1000 C C . ALA A 1 121 ? -14.797 12.562 8.914 1 98 121 ALA A C 1
ATOM 1002 O O . ALA A 1 121 ? -15.188 11.805 9.812 1 98 121 ALA A O 1
ATOM 1003 N N . LYS A 1 122 ? -15.258 13.773 8.734 1 97.75 122 LYS A N 1
ATOM 1004 C CA . LYS A 1 122 ? -16.203 14.359 9.672 1 97.75 122 LYS A CA 1
ATOM 1005 C C . LYS A 1 122 ? -17.5 13.547 9.719 1 97.75 122 LYS A C 1
ATOM 1007 O O . LYS A 1 122 ? -18.062 13.328 10.797 1 97.75 122 LYS A O 1
ATOM 1012 N N . LYS A 1 123 ? -17.922 13.125 8.602 1 97 123 LYS A N 1
ATOM 1013 C CA . LYS A 1 123 ? -19.141 12.32 8.516 1 97 123 LYS A CA 1
ATOM 1014 C C . LYS A 1 123 ? -19 11.016 9.289 1 97 123 LYS A C 1
ATOM 1016 O O . LYS A 1 123 ? -19.984 10.461 9.773 1 97 123 LYS A O 1
ATOM 1021 N N . ARG A 1 124 ? -17.812 10.555 9.5 1 96.5 124 ARG A N 1
ATOM 1022 C CA . ARG A 1 124 ? -17.547 9.297 10.188 1 96.5 124 ARG A CA 1
ATOM 1023 C C . ARG A 1 124 ? -17.156 9.547 11.641 1 96.5 124 ARG A C 1
ATOM 1025 O O . ARG A 1 124 ? -16.719 8.625 12.336 1 96.5 124 ARG A O 1
ATOM 1032 N N . GLY A 1 125 ? -17.172 10.828 12.023 1 97.62 125 GLY A N 1
ATOM 1033 C CA . GLY A 1 125 ? -16.844 11.18 13.398 1 97.62 125 GLY A CA 1
ATOM 1034 C C . GLY A 1 125 ? -15.359 11.305 13.648 1 97.62 125 GLY A C 1
ATOM 1035 O O . GLY A 1 125 ? -14.914 11.258 14.797 1 97.62 125 GLY A O 1
ATOM 1036 N N . ILE A 1 126 ? -14.578 11.391 12.625 1 98 126 ILE A N 1
ATOM 1037 C CA . ILE A 1 126 ? -13.141 11.562 12.75 1 98 126 ILE A CA 1
ATOM 1038 C C . ILE A 1 126 ? -12.797 13.055 12.734 1 98 126 ILE A C 1
ATOM 1040 O O . ILE A 1 126 ? -13.188 13.773 11.812 1 98 126 ILE A O 1
ATOM 1044 N N . SER A 1 127 ? -12.117 13.5 13.703 1 97.88 127 SER A N 1
ATOM 1045 C CA . SER A 1 127 ? -11.711 14.906 13.758 1 97.88 127 SER A CA 1
ATOM 1046 C C . SER A 1 127 ? -10.672 15.219 12.688 1 97.88 127 SER A C 1
ATOM 1048 O O . SER A 1 127 ? -9.828 14.383 12.367 1 97.88 127 SER A O 1
ATOM 1050 N N . VAL A 1 128 ? -10.773 16.406 12.195 1 97.94 128 VAL A N 1
ATOM 1051 C CA . VAL A 1 128 ? -9.797 16.906 11.227 1 97.94 128 VAL A CA 1
ATOM 1052 C C . VAL A 1 128 ? -8.984 18.031 11.852 1 97.94 128 VAL A C 1
ATOM 1054 O O . VAL A 1 128 ? -9.547 19.016 12.352 1 97.94 128 VAL A O 1
ATOM 1057 N N . ILE A 1 129 ? -7.707 17.859 11.828 1 97 129 ILE A N 1
ATOM 1058 C CA . ILE A 1 129 ? -6.836 18.891 12.375 1 97 129 ILE A CA 1
ATOM 1059 C C . ILE A 1 129 ? -6.508 19.922 11.297 1 97 129 ILE A C 1
ATOM 1061 O O . ILE A 1 129 ? -6.012 19.578 10.227 1 97 129 ILE A O 1
ATOM 1065 N N . THR A 1 130 ? -6.836 21.109 11.578 1 90.44 130 THR A N 1
ATOM 1066 C CA . THR A 1 130 ? -6.5 22.234 10.719 1 90.44 130 THR A CA 1
ATOM 1067 C C . THR A 1 130 ? -5.762 23.312 11.5 1 90.44 130 THR A C 1
ATOM 1069 O O . THR A 1 130 ? -5.727 23.281 12.734 1 90.44 130 THR A O 1
ATOM 1072 N N . TYR A 1 131 ? -4.934 23.938 10.828 1 81.56 131 TYR A N 1
ATOM 1073 C CA . TYR A 1 131 ? -4.289 25.047 11.523 1 81.56 131 TYR A CA 1
ATOM 1074 C C . TYR A 1 131 ? -5.09 26.328 11.359 1 81.56 131 TYR A C 1
ATOM 1076 O O . TYR A 1 131 ? -5.406 26.734 10.234 1 81.56 131 TYR A O 1
ATOM 1084 N N . SER A 1 132 ? -5.746 26.703 12.461 1 66.44 132 SER A N 1
ATOM 1085 C CA . SER A 1 132 ? -6.402 28 12.523 1 66.44 132 SER A CA 1
ATOM 1086 C C . SER A 1 132 ? -5.434 29.094 12.984 1 66.44 132 SER A C 1
ATOM 1088 O O . SER A 1 132 ? -4.727 28.922 13.977 1 66.44 132 SER A O 1
ATOM 1090 N N . SER A 1 133 ? -4.762 29.828 12.039 1 53.5 133 SER A N 1
ATOM 1091 C CA . SER A 1 133 ? -3.951 30.969 12.422 1 53.5 133 SER A CA 1
ATOM 1092 C C . SER A 1 133 ? -4.645 31.812 13.492 1 53.5 133 SER A C 1
ATOM 1094 O O . SER A 1 133 ? -5.777 32.25 13.305 1 53.5 133 SER A O 1
ATOM 1096 N N . LYS A 1 134 ? -4.695 31.516 14.812 1 45.59 134 LYS A N 1
ATOM 1097 C CA . LYS A 1 134 ? -5.074 32.562 15.742 1 45.59 134 LYS A CA 1
ATOM 1098 C C . LYS A 1 134 ? -4.129 33.781 15.617 1 45.59 134 LYS A C 1
ATOM 1100 O O . LYS A 1 134 ? -2.947 33.594 15.32 1 45.59 134 LYS A O 1
ATOM 1105 N N . MET B 1 1 ? 3.061 -26.922 4.977 1 64.06 1 MET B N 1
ATOM 1106 C CA . MET B 1 1 ? 1.918 -26.406 4.23 1 64.06 1 MET B CA 1
ATOM 1107 C C . MET B 1 1 ? 2.381 -25.594 3.023 1 64.06 1 MET B C 1
ATOM 1109 O O . MET B 1 1 ? 3.449 -24.984 3.051 1 64.06 1 MET B O 1
ATOM 1113 N N . ARG B 1 2 ? 1.781 -25.953 1.744 1 92.81 2 ARG B N 1
ATOM 1114 C CA . ARG B 1 2 ? 2.266 -25.312 0.524 1 92.81 2 ARG B CA 1
ATOM 1115 C C . ARG B 1 2 ? 1.809 -23.859 0.445 1 92.81 2 ARG B C 1
ATOM 1117 O O . ARG B 1 2 ? 0.666 -23.594 0.075 1 92.81 2 ARG B O 1
ATOM 1124 N N . ARG B 1 3 ? 2.594 -22.984 1.039 1 97.5 3 ARG B N 1
ATOM 1125 C CA . ARG B 1 3 ? 2.326 -21.547 1.051 1 97.5 3 ARG B CA 1
ATOM 1126 C C . ARG B 1 3 ? 3.34 -20.797 0.194 1 97.5 3 ARG B C 1
ATOM 1128 O O . ARG B 1 3 ? 4.508 -21.188 0.126 1 97.5 3 ARG B O 1
ATOM 1135 N N . ALA B 1 4 ? 2.855 -19.766 -0.367 1 98.5 4 ALA B N 1
ATOM 1136 C CA . ALA B 1 4 ? 3.762 -18.953 -1.183 1 98.5 4 ALA B CA 1
ATOM 1137 C C . ALA B 1 4 ? 3.303 -17.5 -1.24 1 98.5 4 ALA B C 1
ATOM 1139 O O . ALA B 1 4 ? 2.117 -17.219 -1.074 1 98.5 4 ALA B O 1
ATOM 1140 N N . ILE B 1 5 ? 4.211 -16.672 -1.396 1 98.75 5 ILE B N 1
ATOM 1141 C CA . ILE B 1 5 ? 3.906 -15.273 -1.698 1 98.75 5 ILE B CA 1
ATOM 1142 C C . ILE B 1 5 ? 3.434 -15.148 -3.145 1 98.75 5 ILE B C 1
ATOM 1144 O O . ILE B 1 5 ? 4.086 -15.656 -4.062 1 98.75 5 ILE B O 1
ATOM 1148 N N . ILE B 1 6 ? 2.328 -14.508 -3.354 1 98.62 6 ILE B N 1
ATOM 1149 C CA . ILE B 1 6 ? 1.751 -14.398 -4.688 1 98.62 6 ILE B CA 1
ATOM 1150 C C . ILE B 1 6 ? 1.986 -13 -5.238 1 98.62 6 ILE B C 1
ATOM 1152 O O . ILE B 1 6 ? 1.577 -12.008 -4.629 1 98.62 6 ILE B O 1
ATOM 1156 N N . ASP B 1 7 ? 2.662 -12.922 -6.344 1 98.06 7 ASP B N 1
ATOM 1157 C CA . ASP B 1 7 ? 2.885 -11.648 -7.023 1 98.06 7 ASP B CA 1
ATOM 1158 C C . ASP B 1 7 ? 1.637 -11.203 -7.785 1 98.06 7 ASP B C 1
ATOM 1160 O O . ASP B 1 7 ? 0.756 -12.023 -8.07 1 98.06 7 ASP B O 1
ATOM 1164 N N . THR B 1 8 ? 1.574 -9.977 -8.172 1 97.62 8 THR B N 1
ATOM 1165 C CA . THR B 1 8 ? 0.397 -9.375 -8.781 1 97.62 8 THR B CA 1
ATOM 1166 C C . THR B 1 8 ? 0.066 -10.055 -10.109 1 97.62 8 THR B C 1
ATOM 1168 O O . THR B 1 8 ? -1.091 -10.391 -10.367 1 97.62 8 THR B O 1
ATOM 1171 N N . ASN B 1 9 ? 1.069 -10.328 -10.938 1 96.38 9 ASN B N 1
ATOM 1172 C CA . ASN B 1 9 ? 0.818 -10.836 -12.281 1 96.38 9 ASN B CA 1
ATOM 1173 C C . ASN B 1 9 ? 0.211 -12.242 -12.242 1 96.38 9 ASN B C 1
ATOM 1175 O O . ASN B 1 9 ? -0.499 -12.633 -13.172 1 96.38 9 ASN B O 1
ATOM 1179 N N . VAL B 1 10 ? 0.468 -12.969 -11.188 1 97.75 10 VAL B N 1
ATOM 1180 C CA . VAL B 1 10 ? -0.103 -14.305 -11.047 1 97.75 10 VAL B CA 1
ATOM 1181 C C . VAL B 1 10 ? -1.624 -14.211 -10.953 1 97.75 10 VAL B C 1
ATOM 1183 O O . VAL B 1 10 ? -2.34 -14.969 -11.625 1 97.75 10 VAL B O 1
ATOM 1186 N N . LEU B 1 11 ? -2.086 -13.281 -10.156 1 97.5 11 LEU B N 1
ATOM 1187 C CA . LEU B 1 11 ? -3.518 -13.086 -9.961 1 97.5 11 LEU B CA 1
ATOM 1188 C C . LEU B 1 11 ? -4.176 -12.562 -11.227 1 97.5 11 LEU B C 1
ATOM 1190 O O . LEU B 1 11 ? -5.293 -12.953 -11.562 1 97.5 11 LEU B O 1
ATOM 1194 N N . ILE B 1 12 ? -3.48 -11.695 -11.922 1 95.38 12 ILE B N 1
ATOM 1195 C CA . ILE B 1 12 ? -3.979 -11.156 -13.188 1 95.38 12 ILE B CA 1
ATOM 1196 C C . ILE B 1 12 ? -4.129 -12.281 -14.211 1 95.38 12 ILE B C 1
ATOM 1198 O O . ILE B 1 12 ? -5.184 -12.422 -14.828 1 95.38 12 ILE B O 1
ATOM 1202 N N . PHE B 1 13 ? -3.111 -13.062 -14.32 1 96.06 13 PHE B N 1
ATOM 1203 C CA . PHE B 1 13 ? -3.129 -14.141 -15.297 1 96.06 13 PHE B CA 1
ATOM 1204 C C . PHE B 1 13 ? -4.164 -15.195 -14.93 1 96.06 13 PHE B C 1
ATOM 1206 O O . PHE B 1 13 ? -4.801 -15.789 -15.805 1 96.06 13 PHE B O 1
ATOM 1213 N N . ALA B 1 14 ? -4.328 -15.453 -13.648 1 96.25 14 ALA B N 1
ATOM 1214 C CA . ALA B 1 14 ? -5.32 -16.438 -13.211 1 96.25 14 ALA B CA 1
ATOM 1215 C C . ALA B 1 14 ? -6.738 -15.953 -13.516 1 96.25 14 ALA B C 1
ATOM 1217 O O . ALA B 1 14 ? -7.633 -16.766 -13.773 1 96.25 14 ALA B O 1
ATOM 1218 N N . HIS B 1 15 ? -6.949 -14.648 -13.453 1 92.81 15 HIS B N 1
ATOM 1219 C CA . HIS B 1 15 ? -8.281 -14.078 -13.609 1 92.81 15 HIS B CA 1
ATOM 1220 C C . HIS B 1 15 ? -8.633 -13.906 -15.086 1 92.81 15 HIS B C 1
ATOM 1222 O O . HIS B 1 15 ? -9.766 -14.188 -15.492 1 92.81 15 HIS B O 1
ATOM 1228 N N . PHE B 1 16 ? -7.688 -13.453 -15.914 1 90.31 16 PHE B N 1
ATOM 1229 C CA . PHE B 1 16 ? -7.949 -13.172 -17.312 1 90.31 16 PHE B CA 1
ATOM 1230 C C . PHE B 1 16 ? -7.672 -14.398 -18.172 1 90.31 16 PHE B C 1
ATOM 1232 O O . PHE B 1 16 ? -6.52 -14.797 -18.359 1 90.31 16 PHE B O 1
ATOM 1239 N N . LYS B 1 17 ? -8.617 -14.875 -18.828 1 89.94 17 LYS B N 1
ATOM 1240 C CA . LYS B 1 17 ? -8.57 -16.141 -19.547 1 89.94 17 LYS B CA 1
ATOM 1241 C C . LYS B 1 17 ? -7.805 -16.016 -20.859 1 89.94 17 LYS B C 1
ATOM 1243 O O . LYS B 1 17 ? -7.277 -17 -21.391 1 89.94 17 LYS B O 1
ATOM 1248 N N . ASP B 1 18 ? -7.746 -14.875 -21.359 1 88.81 18 ASP B N 1
ATOM 1249 C CA . ASP B 1 18 ? -7.168 -14.68 -22.688 1 88.81 18 ASP B CA 1
ATOM 1250 C C . ASP B 1 18 ? -5.652 -14.508 -22.609 1 88.81 18 ASP B C 1
ATOM 1252 O O . ASP B 1 18 ? -4.996 -14.258 -23.625 1 88.81 18 ASP B O 1
ATOM 1256 N N . THR B 1 19 ? -5.078 -14.781 -21.469 1 87.12 19 THR B N 1
ATOM 1257 C CA . THR B 1 19 ? -3.633 -14.656 -21.344 1 87.12 19 THR B CA 1
ATOM 1258 C C . THR B 1 19 ? -2.951 -16.016 -21.531 1 87.12 19 THR B C 1
ATOM 1260 O O . THR B 1 19 ? -3.531 -17.047 -21.203 1 87.12 19 THR B O 1
ATOM 1263 N N . LYS B 1 20 ? -1.762 -16.047 -22.016 1 91 20 LYS B N 1
ATOM 1264 C CA . LYS B 1 20 ? -1.001 -17.266 -22.266 1 91 20 LYS B CA 1
ATOM 1265 C C . LYS B 1 20 ? -0.707 -18.016 -20.969 1 91 20 LYS B C 1
ATOM 1267 O O . LYS B 1 20 ? -0.545 -19.25 -20.984 1 91 20 LYS B O 1
ATOM 1272 N N . TYR B 1 21 ? -0.707 -17.375 -19.859 1 94.06 21 TYR B N 1
ATOM 1273 C CA . TYR B 1 21 ? -0.286 -17.984 -18.594 1 94.06 21 TYR B CA 1
ATOM 1274 C C . TYR B 1 21 ? -1.491 -18.344 -17.734 1 94.06 21 TYR B C 1
ATOM 1276 O O . TYR B 1 21 ? -1.338 -18.734 -16.578 1 94.06 21 TYR B O 1
ATOM 1284 N N . HIS B 1 22 ? -2.674 -18.188 -18.266 1 96.38 22 HIS B N 1
ATOM 1285 C CA . HIS B 1 22 ? -3.889 -18.375 -17.484 1 96.38 22 HIS B CA 1
ATOM 1286 C C . HIS B 1 22 ? -3.93 -19.75 -16.844 1 96.38 22 HIS B C 1
ATOM 1288 O O . HIS B 1 22 ? -4.047 -19.875 -15.617 1 96.38 22 HIS B O 1
ATOM 1294 N N . GLU B 1 23 ? -3.768 -20.781 -17.609 1 95.81 23 GLU B N 1
ATOM 1295 C CA . GLU B 1 23 ? -3.873 -22.156 -17.125 1 95.81 23 GLU B CA 1
ATOM 1296 C C . GLU B 1 23 ? -2.764 -22.469 -16.125 1 95.81 23 GLU B C 1
ATOM 12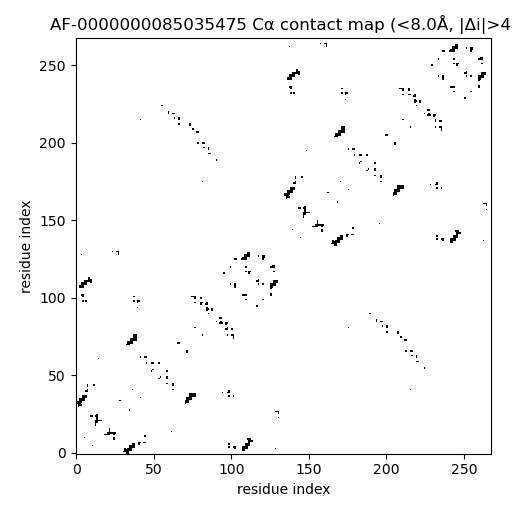98 O O . GLU B 1 23 ? -3.006 -23.109 -15.102 1 95.81 23 GLU B O 1
ATOM 1303 N N . GLU B 1 24 ? -1.611 -22.062 -16.438 1 96.12 24 GLU B N 1
ATOM 1304 C CA . GLU B 1 24 ? -0.481 -22.297 -15.547 1 96.12 24 GLU B CA 1
ATOM 1305 C C . GLU B 1 24 ? -0.68 -21.609 -14.203 1 96.12 24 GLU B C 1
ATOM 1307 O O . GLU B 1 24 ? -0.445 -22.203 -13.148 1 96.12 24 GLU B O 1
ATOM 1312 N N . ALA B 1 25 ? -1.077 -20.359 -14.195 1 97.56 25 ALA B N 1
ATOM 1313 C CA . ALA B 1 25 ? -1.33 -19.594 -12.969 1 97.56 25 ALA B CA 1
ATOM 1314 C C . ALA B 1 25 ? -2.385 -20.297 -12.109 1 97.56 25 ALA B C 1
ATOM 1316 O O . ALA B 1 25 ? -2.201 -20.453 -10.898 1 97.56 25 ALA B O 1
ATOM 1317 N N . ARG B 1 26 ? -3.436 -20.734 -12.789 1 96.88 26 ARG B N 1
ATOM 1318 C CA . ARG B 1 26 ? -4.516 -21.406 -12.07 1 96.88 26 ARG B CA 1
ATOM 1319 C C . ARG B 1 26 ? -4.031 -22.719 -11.445 1 96.88 26 ARG B C 1
ATOM 1321 O O . ARG B 1 26 ? -4.406 -23.047 -10.32 1 96.88 26 ARG B O 1
ATOM 1328 N N . ARG B 1 27 ? -3.26 -23.406 -12.164 1 96.44 27 ARG B N 1
ATOM 1329 C CA . ARG B 1 27 ? -2.746 -24.688 -11.672 1 96.44 27 ARG B CA 1
ATOM 1330 C C . ARG B 1 27 ? -1.846 -24.484 -10.453 1 96.44 27 ARG B C 1
ATOM 1332 O O . ARG B 1 27 ? -1.965 -25.203 -9.461 1 96.44 27 ARG B O 1
ATOM 1339 N N . ILE B 1 28 ? -0.947 -23.5 -10.531 1 97.19 28 ILE B N 1
ATOM 1340 C CA . ILE B 1 28 ? -0.045 -23.219 -9.422 1 97.19 28 ILE B CA 1
ATOM 1341 C C . ILE B 1 28 ? -0.854 -22.828 -8.188 1 97.19 28 ILE B C 1
ATOM 1343 O O . ILE B 1 28 ? -0.662 -23.391 -7.105 1 97.19 28 ILE B O 1
ATOM 1347 N N . LEU B 1 29 ? -1.788 -21.922 -8.336 1 97.44 29 LEU B N 1
ATOM 1348 C CA . LEU B 1 29 ? -2.596 -21.453 -7.219 1 97.44 29 LEU B CA 1
ATOM 1349 C C . LEU B 1 29 ? -3.402 -22.594 -6.613 1 97.44 29 LEU B C 1
ATOM 1351 O O . LEU B 1 29 ? -3.535 -22.688 -5.391 1 97.44 29 LEU B O 1
ATOM 1355 N N . SER B 1 30 ? -3.902 -23.453 -7.5 1 96.19 30 SER B N 1
ATOM 1356 C CA . SER B 1 30 ? -4.711 -24.578 -7.039 1 96.19 30 SER B CA 1
ATOM 1357 C C . SER B 1 30 ? -3.875 -25.547 -6.227 1 96.19 30 SER B C 1
ATOM 1359 O O . SER B 1 30 ? -4.406 -26.266 -5.371 1 96.19 30 SER B O 1
ATOM 1361 N N . SER B 1 31 ? -2.619 -25.562 -6.465 1 96 31 SER B N 1
ATOM 1362 C CA . SER B 1 31 ? -1.736 -26.5 -5.785 1 96 31 SER B CA 1
ATOM 1363 C C . SER B 1 31 ? -1.324 -25.984 -4.41 1 96 31 SER B C 1
ATOM 1365 O O . SER B 1 31 ? -0.756 -26.734 -3.609 1 96 31 SER B O 1
ATOM 1367 N N . LEU B 1 32 ? -1.587 -24.766 -4.094 1 97.31 32 LEU B N 1
ATOM 1368 C CA . LEU B 1 32 ? -1.177 -24.156 -2.836 1 97.31 32 LEU B CA 1
ATOM 1369 C C . LEU B 1 32 ? -2.295 -24.234 -1.802 1 97.31 32 LEU B C 1
ATOM 1371 O O . LEU B 1 32 ? -3.473 -24.094 -2.141 1 97.31 32 LEU B O 1
ATOM 1375 N N . GLU B 1 33 ? -1.925 -24.375 -0.603 1 97.75 33 GLU B N 1
ATOM 1376 C CA . GLU B 1 33 ? -2.881 -24.375 0.5 1 97.75 33 GLU B CA 1
ATOM 1377 C C . GLU B 1 33 ? -3.178 -22.969 0.975 1 97.75 33 GLU B C 1
ATOM 1379 O O . GLU B 1 33 ? -4.262 -22.688 1.493 1 97.75 33 GLU B O 1
ATOM 1384 N N . GLU B 1 34 ? -2.166 -22.109 0.836 1 98.19 34 GLU B N 1
ATOM 1385 C CA . GLU B 1 34 ? -2.32 -20.719 1.278 1 98.19 34 GLU B CA 1
ATOM 1386 C C . GLU B 1 34 ? -1.623 -19.75 0.323 1 98.19 34 GLU B C 1
ATOM 1388 O O . GLU B 1 34 ? -0.466 -19.969 -0.046 1 98.19 34 GLU B O 1
ATOM 1393 N N . TRP B 1 35 ? -2.377 -18.828 -0.085 1 98.5 35 TRP B N 1
ATOM 1394 C CA . TRP B 1 35 ? -1.857 -17.703 -0.857 1 98.5 35 TRP B CA 1
ATOM 1395 C C . TRP B 1 35 ? -1.526 -16.531 0.053 1 98.5 35 TRP B C 1
ATOM 1397 O O . TRP B 1 35 ? -2.428 -15.867 0.572 1 98.5 35 TRP B O 1
ATOM 1407 N N . VAL B 1 36 ? -0.278 -16.297 0.25 1 98.5 36 VAL B N 1
ATOM 1408 C CA . VAL B 1 36 ? 0.099 -15.109 1.004 1 98.5 36 VAL B CA 1
ATOM 1409 C C . VAL B 1 36 ? 0.242 -13.922 0.055 1 98.5 36 VAL B C 1
ATOM 1411 O O . VAL B 1 36 ? 1.16 -13.883 -0.767 1 98.5 36 VAL B O 1
ATOM 1414 N N . ILE B 1 37 ? -0.651 -13 0.171 1 98.25 37 ILE B N 1
ATOM 1415 C CA . ILE B 1 37 ? -0.706 -11.875 -0.757 1 98.25 37 ILE B CA 1
ATOM 1416 C C . ILE B 1 37 ? -0.336 -10.586 -0.029 1 98.25 37 ILE B C 1
ATOM 1418 O O . ILE B 1 37 ? -1.077 -10.125 0.843 1 98.25 37 ILE B O 1
ATOM 1422 N N . PRO B 1 38 ? 0.807 -10.016 -0.384 1 97.56 38 PRO B N 1
ATOM 1423 C CA . PRO B 1 38 ? 1.189 -8.742 0.23 1 97.56 38 PRO B CA 1
ATOM 1424 C C . PRO B 1 38 ? 0.161 -7.637 -0.01 1 97.56 38 PRO B C 1
ATOM 1426 O O . PRO B 1 38 ? -0.468 -7.594 -1.07 1 97.56 38 PRO B O 1
ATOM 1429 N N . PHE B 1 39 ? 0.025 -6.762 0.903 1 95.88 39 PHE B N 1
ATOM 1430 C CA . PHE B 1 39 ? -0.916 -5.648 0.837 1 95.88 39 PHE B CA 1
ATOM 1431 C C . PHE B 1 39 ? -0.715 -4.844 -0.441 1 95.88 39 PHE B C 1
ATOM 1433 O O . PHE B 1 39 ? -1.685 -4.484 -1.113 1 95.88 39 PHE B O 1
ATOM 1440 N N . ILE B 1 40 ? 0.511 -4.633 -0.852 1 95.94 40 ILE B N 1
ATOM 1441 C CA . ILE B 1 40 ? 0.841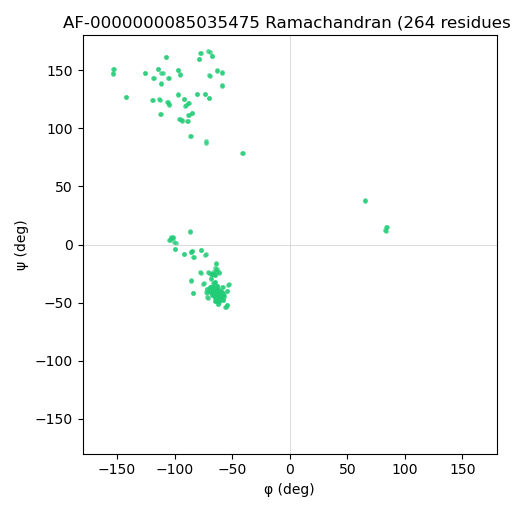 -3.818 -2.018 1 95.94 40 ILE B CA 1
ATOM 1442 C C . ILE B 1 40 ? 0.295 -4.48 -3.279 1 95.94 40 ILE B C 1
ATOM 1444 O O . ILE B 1 40 ? -0.069 -3.797 -4.238 1 95.94 40 ILE B O 1
ATOM 1448 N N . VAL B 1 41 ? 0.14 -5.766 -3.271 1 97.44 41 VAL B N 1
ATOM 1449 C CA . VAL B 1 41 ? -0.367 -6.504 -4.422 1 97.44 41 VAL B CA 1
ATOM 1450 C C . VAL B 1 41 ? -1.842 -6.176 -4.641 1 97.44 41 VAL B C 1
ATOM 1452 O O . VAL B 1 41 ? -2.293 -6.047 -5.781 1 97.44 41 VAL B O 1
ATOM 1455 N N . PHE B 1 42 ? -2.605 -5.992 -3.561 1 96.12 42 PHE B N 1
ATOM 1456 C CA . PHE B 1 42 ? -4.008 -5.609 -3.682 1 96.12 42 PHE B CA 1
ATOM 1457 C C . PHE B 1 42 ? -4.137 -4.191 -4.223 1 96.12 42 PHE B C 1
ATOM 1459 O O . PHE B 1 42 ? -5.016 -3.91 -5.039 1 96.12 42 PHE B O 1
ATOM 1466 N N . VAL B 1 43 ? -3.244 -3.34 -3.803 1 94.56 43 VAL B N 1
ATOM 1467 C CA . VAL B 1 43 ? -3.24 -1.968 -4.297 1 94.56 43 VAL B CA 1
ATOM 1468 C C . VAL B 1 43 ? -2.945 -1.957 -5.793 1 94.56 43 VAL B C 1
ATOM 1470 O O . VAL B 1 43 ? -3.664 -1.323 -6.57 1 94.56 43 VAL B O 1
ATOM 1473 N N . GLU B 1 44 ? -1.979 -2.713 -6.176 1 95.19 44 GLU B N 1
ATOM 1474 C CA . GLU B 1 44 ? -1.618 -2.811 -7.586 1 95.19 44 GLU B CA 1
ATOM 1475 C C . GLU B 1 44 ? -2.768 -3.381 -8.414 1 95.19 44 GLU B C 1
ATOM 1477 O O . GLU B 1 44 ? -3.061 -2.885 -9.5 1 95.19 44 GLU B O 1
ATOM 1482 N N . LEU B 1 45 ? -3.336 -4.438 -7.898 1 95.5 45 LEU B N 1
ATOM 1483 C CA . LEU B 1 45 ? -4.441 -5.082 -8.602 1 95.5 45 LEU B CA 1
ATOM 1484 C C . LEU B 1 45 ? -5.598 -4.105 -8.805 1 95.5 45 LEU B C 1
ATOM 1486 O O . LEU B 1 45 ? -6.191 -4.055 -9.883 1 95.5 45 LEU B O 1
ATOM 1490 N N . PHE B 1 46 ? -5.852 -3.326 -7.789 1 94.19 46 PHE B N 1
ATOM 1491 C CA . PHE B 1 46 ? -6.906 -2.326 -7.895 1 94.19 46 PHE B CA 1
ATOM 1492 C C . PHE B 1 46 ? -6.602 -1.328 -9.008 1 94.19 46 PHE B C 1
ATOM 1494 O O . PHE B 1 46 ? -7.453 -1.054 -9.852 1 94.19 46 PHE B O 1
ATOM 1501 N N . TRP B 1 47 ? -5.355 -0.844 -9.055 1 92.44 47 TRP B N 1
ATOM 1502 C CA . TRP B 1 47 ? -4.953 0.139 -10.055 1 92.44 47 TRP B CA 1
ATOM 1503 C C . TRP B 1 47 ? -4.914 -0.486 -11.445 1 92.44 47 TRP B C 1
ATOM 1505 O O . TRP B 1 47 ? -5.277 0.158 -12.438 1 92.44 47 TRP B O 1
ATOM 1515 N N . PHE B 1 48 ? -4.492 -1.696 -11.492 1 92.81 48 PHE B N 1
ATOM 1516 C CA . PHE B 1 48 ? -4.441 -2.4 -12.766 1 92.81 48 PHE B CA 1
ATOM 1517 C C . PHE B 1 48 ? -5.832 -2.535 -13.367 1 92.81 48 PHE B C 1
ATOM 1519 O O . PHE B 1 48 ? -6.031 -2.268 -14.555 1 92.81 48 PHE B O 1
ATOM 1526 N N . THR B 1 49 ? -6.789 -2.93 -12.57 1 91.56 49 THR B N 1
ATOM 1527 C CA . THR B 1 49 ? -8.141 -3.18 -13.07 1 91.56 49 THR B CA 1
ATOM 1528 C C . THR B 1 49 ? -8.805 -1.878 -13.5 1 91.56 49 THR B C 1
ATOM 1530 O O . THR B 1 49 ? -9.648 -1.874 -14.398 1 91.56 49 THR B O 1
ATOM 1533 N N . ARG B 1 50 ? -8.406 -0.799 -12.828 1 87.62 50 ARG B N 1
ATOM 1534 C CA . ARG B 1 50 ? -8.891 0.508 -13.258 1 87.62 50 ARG B CA 1
ATOM 1535 C C . ARG B 1 50 ? -8.328 0.883 -14.617 1 87.62 50 ARG B C 1
ATOM 1537 O O . ARG B 1 50 ? -9.047 1.393 -15.477 1 87.62 50 ARG B O 1
ATOM 1544 N N . GLY B 1 51 ? -7.086 0.572 -14.789 1 86.62 51 GLY B N 1
ATOM 1545 C CA . GLY B 1 51 ? -6.418 0.893 -16.047 1 86.62 51 GLY B CA 1
ATOM 1546 C C . GLY B 1 51 ? -6.828 -0.011 -17.188 1 86.62 51 GLY B C 1
ATOM 1547 O O . GLY B 1 51 ? -6.84 0.413 -18.344 1 86.62 51 GLY B O 1
ATOM 1548 N N . ALA B 1 52 ? -7.121 -1.311 -16.859 1 86 52 ALA B N 1
ATOM 1549 C CA . ALA B 1 52 ? -7.473 -2.311 -17.859 1 86 52 ALA B CA 1
ATOM 1550 C C . ALA B 1 52 ? -8.914 -2.131 -18.328 1 86 52 ALA B C 1
ATOM 1552 O O . ALA B 1 52 ? -9.367 -2.84 -19.234 1 86 52 ALA B O 1
ATOM 1553 N N . GLY B 1 53 ? -9.68 -1.209 -17.75 1 83.69 53 GLY B N 1
ATOM 1554 C CA . GLY B 1 53 ? -11.023 -0.878 -18.203 1 83.69 53 GLY B CA 1
ATOM 1555 C C . GLY B 1 53 ? -12.086 -1.827 -17.672 1 83.69 53 GLY B C 1
ATOM 1556 O O . GLY B 1 53 ? -13.164 -1.938 -18.25 1 83.69 53 GLY B O 1
ATOM 1557 N N . LEU B 1 54 ? -11.719 -2.592 -16.734 1 87.44 54 LEU B N 1
ATOM 1558 C CA . LEU B 1 54 ? -12.758 -3.396 -16.094 1 87.44 54 LEU B CA 1
ATOM 1559 C C . LEU B 1 54 ? -13.844 -2.508 -15.5 1 87.44 54 LEU B C 1
ATOM 1561 O O . LEU B 1 54 ? -13.547 -1.468 -14.906 1 87.44 54 LEU B O 1
ATOM 1565 N N . ASP B 1 55 ? -15.039 -2.998 -15.758 1 89.62 55 ASP B N 1
ATOM 1566 C CA . ASP B 1 55 ? -16.109 -2.25 -15.102 1 89.62 55 ASP B CA 1
ATOM 1567 C C . ASP B 1 55 ? -16.047 -2.422 -13.586 1 89.62 55 ASP B C 1
ATOM 1569 O O . ASP B 1 55 ? -15.398 -3.342 -13.086 1 89.62 55 ASP B O 1
ATOM 1573 N N . GLU B 1 56 ? -16.688 -1.569 -12.906 1 90.06 56 GLU B N 1
ATOM 1574 C CA . GLU B 1 56 ? -16.625 -1.49 -11.445 1 90.06 56 GLU B CA 1
ATOM 1575 C C . GLU B 1 56 ? -17.047 -2.811 -10.805 1 90.06 56 GLU B C 1
ATOM 1577 O O . GLU B 1 56 ? -16.406 -3.279 -9.867 1 90.06 56 GLU B O 1
ATOM 1582 N N . LYS B 1 57 ? -18.094 -3.396 -11.336 1 92.62 57 LYS B N 1
ATOM 1583 C CA . LYS B 1 57 ? -18.609 -4.648 -10.781 1 92.62 57 LYS B CA 1
ATOM 1584 C C . LYS B 1 57 ? -17.578 -5.77 -10.922 1 92.62 57 LYS B C 1
ATOM 1586 O O . LYS B 1 57 ? -17.344 -6.52 -9.969 1 92.62 57 LYS B O 1
ATOM 1591 N N . SER B 1 58 ? -16.984 -5.906 -12.039 1 92.5 58 SER B N 1
ATOM 1592 C CA . SER B 1 58 ? -15.984 -6.938 -12.297 1 92.5 58 SER B CA 1
ATOM 1593 C C . SER B 1 58 ? -14.758 -6.738 -11.414 1 92.5 58 SER B C 1
ATOM 1595 O O . SER B 1 58 ? -14.203 -7.703 -10.883 1 92.5 58 SER B O 1
ATOM 1597 N N . ARG B 1 59 ? -14.336 -5.496 -11.25 1 92.75 59 ARG B N 1
ATOM 1598 C CA . ARG B 1 59 ? -13.195 -5.176 -10.391 1 92.75 59 ARG B CA 1
ATOM 1599 C C . ARG B 1 59 ? -13.484 -5.57 -8.945 1 92.75 59 ARG B C 1
ATOM 1601 O O . ARG B 1 59 ? -12.68 -6.262 -8.32 1 92.75 59 ARG B O 1
ATOM 1608 N N . LYS B 1 60 ? -14.625 -5.164 -8.492 1 94.31 60 LYS B N 1
ATOM 1609 C CA . LYS B 1 60 ? -15.023 -5.465 -7.121 1 94.31 60 LYS B CA 1
ATOM 1610 C C . LYS B 1 60 ? -15.094 -6.973 -6.887 1 94.31 60 LYS B C 1
ATOM 1612 O O . LYS B 1 60 ? -14.594 -7.469 -5.875 1 94.31 60 LYS B O 1
ATOM 1617 N N . ASN B 1 61 ? -15.664 -7.641 -7.832 1 94.38 61 ASN B N 1
ATOM 1618 C CA . ASN B 1 61 ? -15.797 -9.086 -7.707 1 94.38 61 ASN B CA 1
ATOM 1619 C C . ASN B 1 61 ? -14.438 -9.773 -7.633 1 94.38 61 ASN B C 1
ATOM 1621 O O . ASN B 1 61 ? -14.242 -10.695 -6.832 1 94.38 61 ASN B O 1
ATOM 1625 N N . LEU B 1 62 ? -13.555 -9.344 -8.43 1 94.31 62 LEU B N 1
ATOM 1626 C CA . LEU B 1 62 ? -12.219 -9.93 -8.438 1 94.31 62 LEU B CA 1
ATOM 1627 C C . LEU B 1 62 ? -11.531 -9.734 -7.094 1 94.31 62 LEU B C 1
ATOM 1629 O O . LEU B 1 62 ? -11.07 -10.703 -6.48 1 94.31 62 LEU B O 1
ATOM 1633 N N . LEU B 1 63 ? -11.516 -8.547 -6.617 1 96.12 63 LEU B N 1
ATOM 1634 C CA . LEU B 1 63 ? -10.805 -8.227 -5.387 1 96.12 63 LEU B CA 1
ATOM 1635 C C . LEU B 1 63 ? -11.492 -8.859 -4.18 1 96.12 63 LEU B C 1
ATOM 1637 O O . LEU B 1 63 ? -10.828 -9.422 -3.305 1 96.12 63 LEU B O 1
ATOM 1641 N N . LEU B 1 64 ? -12.766 -8.836 -4.172 1 96.12 64 LEU B N 1
ATOM 1642 C CA . LEU B 1 64 ? -13.508 -9.414 -3.055 1 96.12 64 LEU B CA 1
ATOM 1643 C C . LEU B 1 64 ? -13.359 -10.938 -3.035 1 96.12 64 LEU B C 1
ATOM 1645 O O . LEU B 1 64 ? -13.25 -11.539 -1.966 1 96.12 64 LEU B O 1
ATOM 1649 N N . SER B 1 65 ? -13.414 -11.492 -4.219 1 96.5 65 SER B N 1
ATOM 1650 C CA . SER B 1 65 ? -13.234 -12.938 -4.281 1 96.5 65 SER B CA 1
ATOM 1651 C C . SER B 1 65 ? -11.891 -13.359 -3.697 1 96.5 65 SER B C 1
ATOM 1653 O O . SER B 1 65 ? -11.789 -14.398 -3.043 1 96.5 65 SER B O 1
ATOM 1655 N N . LEU B 1 66 ? -10.891 -12.578 -3.898 1 97.31 66 LEU B N 1
ATOM 1656 C CA . LEU B 1 66 ? -9.57 -12.852 -3.336 1 97.31 66 LEU B CA 1
ATOM 1657 C C . LEU B 1 66 ? -9.57 -12.625 -1.828 1 97.31 66 LEU B C 1
ATOM 1659 O O . LEU B 1 66 ? -9.109 -13.492 -1.07 1 97.31 66 LEU B O 1
ATOM 1663 N N . LEU B 1 67 ? -10.156 -11.516 -1.401 1 97 67 LEU B N 1
ATOM 1664 C CA . LEU B 1 67 ? -10.086 -11.117 0 1 97 67 LEU B CA 1
ATOM 1665 C C . LEU B 1 67 ? -10.93 -12.039 0.87 1 97 67 LEU B C 1
ATOM 1667 O O . LEU B 1 67 ? -10.648 -12.211 2.059 1 97 67 LEU B O 1
ATOM 1671 N N . MET B 1 68 ? -11.906 -12.664 0.241 1 95.62 68 MET B N 1
ATOM 1672 C CA . MET B 1 68 ? -12.812 -13.531 0.99 1 95.62 68 MET B CA 1
ATOM 1673 C C . MET B 1 68 ? -12.414 -15 0.835 1 95.62 68 MET B C 1
ATOM 1675 O O . MET B 1 68 ? -13.039 -15.875 1.434 1 95.62 68 MET B O 1
ATOM 1679 N N . ASN B 1 69 ? -11.43 -15.242 0.029 1 96.81 69 ASN B N 1
ATOM 1680 C CA . ASN B 1 69 ? -10.945 -16.609 -0.175 1 96.81 69 ASN B CA 1
ATOM 1681 C C . ASN B 1 69 ? -10.227 -17.141 1.061 1 96.81 69 ASN B C 1
ATOM 1683 O O . ASN B 1 69 ? -9.273 -16.516 1.539 1 96.81 69 ASN B O 1
ATOM 1687 N N . ARG B 1 70 ? -10.602 -18.266 1.577 1 96.38 70 ARG B N 1
ATOM 1688 C CA . ARG B 1 70 ? -10.07 -18.828 2.811 1 96.38 70 ARG B CA 1
ATOM 1689 C C . ARG B 1 70 ? -8.594 -19.172 2.664 1 96.38 70 ARG B C 1
ATOM 1691 O O . ARG B 1 70 ? -7.879 -19.297 3.66 1 96.38 70 ARG B O 1
ATOM 1698 N N . ARG B 1 71 ? -8.125 -19.312 1.454 1 97.56 71 ARG B N 1
ATOM 1699 C CA . ARG B 1 71 ? -6.727 -19.656 1.223 1 97.56 71 ARG B CA 1
ATOM 1700 C C . ARG B 1 71 ? -5.855 -18.406 1.214 1 97.56 71 ARG B C 1
ATOM 1702 O O . ARG B 1 71 ? -4.629 -18.5 1.172 1 97.56 71 ARG B O 1
ATOM 1709 N N . VAL B 1 72 ? -6.48 -17.219 1.278 1 97.81 72 VAL B N 1
ATOM 1710 C CA . VAL B 1 72 ? -5.723 -15.984 1.139 1 97.81 72 VAL B CA 1
ATOM 1711 C C . VAL B 1 72 ? -5.398 -15.414 2.52 1 97.81 72 VAL B C 1
ATOM 17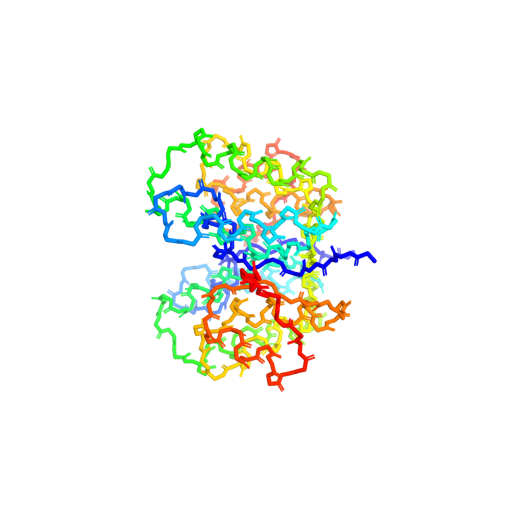13 O O . VAL B 1 72 ? -6.281 -15.305 3.375 1 97.81 72 VAL B O 1
ATOM 1716 N N . LYS B 1 73 ? -4.203 -15.125 2.705 1 97.5 73 LYS B N 1
ATOM 1717 C CA . LYS B 1 73 ? -3.723 -14.359 3.85 1 97.5 73 LYS B CA 1
ATOM 1718 C C . LYS B 1 73 ? -3.043 -13.07 3.402 1 97.5 73 LYS B C 1
ATOM 1720 O O . LYS B 1 73 ? -2.084 -13.102 2.627 1 97.5 73 LYS B O 1
ATOM 1725 N N . VAL B 1 74 ? -3.508 -12.008 3.904 1 96.94 74 VAL B N 1
ATOM 1726 C CA . VAL B 1 74 ? -2.893 -10.727 3.596 1 96.94 74 VAL B CA 1
ATOM 1727 C C . VAL B 1 74 ? -1.651 -10.523 4.461 1 96.94 74 VAL B C 1
ATOM 1729 O O . VAL B 1 74 ? -1.701 -10.711 5.68 1 96.94 74 VAL B O 1
ATOM 1732 N N . SER B 1 75 ? -0.597 -10.188 3.816 1 95.75 75 SER B N 1
ATOM 1733 C CA . SER B 1 75 ? 0.656 -9.953 4.527 1 95.75 75 SER B CA 1
ATOM 1734 C C . SER B 1 75 ? 1.055 -8.477 4.473 1 95.75 75 SER B C 1
ATOM 1736 O O . SER B 1 75 ? 0.962 -7.844 3.422 1 95.75 75 SER B O 1
ATOM 1738 N N . ASN B 1 76 ? 1.55 -7.914 5.613 1 94.88 76 ASN B N 1
ATOM 1739 C CA . ASN B 1 76 ? 1.93 -6.508 5.691 1 94.88 76 ASN B CA 1
ATOM 1740 C C . ASN B 1 76 ? 3.445 -6.336 5.672 1 94.88 76 ASN B C 1
ATOM 1742 O O . ASN B 1 76 ? 4.172 -7.133 6.266 1 94.88 76 ASN B O 1
ATOM 1746 N N . ASN B 1 77 ? 3.816 -5.258 5.004 1 94.31 77 ASN B N 1
ATOM 1747 C CA . ASN B 1 77 ? 5.211 -4.832 5.082 1 94.31 77 ASN B CA 1
ATOM 1748 C C . ASN B 1 77 ? 5.496 -4.094 6.387 1 94.31 77 ASN B C 1
ATOM 1750 O O . ASN B 1 77 ? 4.57 -3.666 7.078 1 94.31 77 ASN B O 1
ATOM 1754 N N . GLU B 1 78 ? 6.762 -4.055 6.707 1 93.44 78 GLU B N 1
ATOM 1755 C CA . GLU B 1 78 ? 7.25 -3.309 7.863 1 93.44 78 GLU B CA 1
ATOM 1756 C C . GLU B 1 78 ? 7.992 -2.047 7.426 1 93.44 78 GLU B C 1
ATOM 1758 O O . GLU B 1 78 ? 8.383 -1.921 6.266 1 93.44 78 GLU B O 1
ATOM 1763 N N . PRO B 1 79 ? 8.141 -1.113 8.367 1 93.19 79 PRO B N 1
ATOM 1764 C CA . PRO B 1 79 ? 8.844 0.119 8.016 1 93.19 79 PRO B CA 1
ATOM 1765 C C . PRO B 1 79 ? 10.219 -0.146 7.402 1 93.19 79 PRO B C 1
ATOM 1767 O O . PRO B 1 79 ? 10.641 0.562 6.48 1 93.19 79 PRO B O 1
ATOM 1770 N N . GLU B 1 80 ? 10.828 -1.177 7.891 1 94.5 80 GLU B N 1
ATOM 1771 C CA . GLU B 1 80 ? 12.148 -1.525 7.371 1 94.5 80 GLU B CA 1
ATOM 1772 C C . GLU B 1 80 ? 12.07 -1.927 5.902 1 94.5 80 GLU B C 1
ATOM 1774 O O . GLU B 1 80 ? 12.992 -1.655 5.129 1 94.5 80 GLU B O 1
ATOM 1779 N N . ASP B 1 81 ? 10.938 -2.543 5.52 1 95.56 81 ASP B N 1
ATOM 1780 C CA . ASP B 1 81 ? 10.742 -2.914 4.121 1 95.56 81 ASP B CA 1
ATOM 1781 C C . ASP B 1 81 ? 10.688 -1.677 3.227 1 95.56 81 ASP B C 1
ATOM 1783 O O . ASP B 1 81 ? 11.258 -1.664 2.137 1 95.56 81 ASP B O 1
ATOM 1787 N N . LEU B 1 82 ? 10.031 -0.653 3.766 1 95.5 82 LEU B N 1
ATOM 1788 C CA . LEU B 1 82 ? 9.93 0.593 3.014 1 95.5 82 LEU B CA 1
ATOM 1789 C C . LEU B 1 82 ? 11.297 1.238 2.842 1 95.5 82 LEU B C 1
ATOM 1791 O O . LEU B 1 82 ? 11.648 1.68 1.743 1 95.5 82 LEU B O 1
ATOM 1795 N N . ILE B 1 83 ? 12.047 1.25 3.883 1 95.31 83 ILE B N 1
ATOM 1796 C CA . ILE B 1 83 ? 13.375 1.852 3.865 1 95.31 83 ILE B CA 1
ATOM 1797 C C . ILE B 1 83 ? 14.242 1.158 2.814 1 95.31 83 ILE B C 1
ATOM 1799 O O . ILE B 1 83 ? 14.836 1.816 1.959 1 95.31 83 ILE B O 1
ATOM 1803 N N . GLU B 1 84 ? 14.219 -0.161 2.826 1 95.31 84 GLU B N 1
ATOM 1804 C CA . GLU B 1 84 ? 15.031 -0.935 1.895 1 95.31 84 GLU B CA 1
ATOM 1805 C C . GLU B 1 84 ? 14.562 -0.743 0.456 1 95.31 84 GLU B C 1
ATOM 1807 O O . GLU B 1 84 ? 15.375 -0.669 -0.466 1 95.31 84 GLU B O 1
ATOM 1812 N N . SER B 1 85 ? 13.305 -0.633 0.271 1 95.81 85 SER B N 1
ATOM 1813 C CA . SER B 1 85 ? 12.75 -0.479 -1.068 1 95.81 85 SER B CA 1
ATOM 1814 C C . SER B 1 85 ? 13.086 0.889 -1.653 1 95.81 85 SER B C 1
ATOM 1816 O O . SER B 1 85 ? 13.406 1.001 -2.838 1 95.81 85 SER B O 1
ATOM 1818 N N . VAL B 1 86 ? 13.031 1.912 -0.84 1 93.88 86 VAL B N 1
ATOM 1819 C CA . VAL B 1 86 ? 13.289 3.281 -1.276 1 93.88 86 VAL B CA 1
ATOM 1820 C C . VAL B 1 86 ? 14.758 3.432 -1.661 1 93.88 86 VAL B C 1
ATOM 1822 O O . VAL B 1 86 ? 15.102 4.23 -2.537 1 93.88 86 VAL B O 1
ATOM 1825 N N . MET B 1 87 ? 15.609 2.639 -1.123 1 92.5 87 MET B N 1
ATOM 1826 C CA . MET B 1 87 ? 17.062 2.766 -1.289 1 92.5 87 MET B CA 1
ATOM 1827 C C . MET B 1 87 ? 17.516 2.074 -2.568 1 92.5 87 MET B C 1
ATOM 1829 O O . MET B 1 87 ? 18.688 2.207 -2.963 1 92.5 87 MET B O 1
ATOM 1833 N N . LEU B 1 88 ? 16.625 1.394 -3.254 1 92.19 88 LEU B N 1
ATOM 1834 C CA . LEU B 1 88 ? 17 0.687 -4.473 1 92.19 88 LEU B CA 1
ATOM 1835 C C . LEU B 1 88 ? 17.484 1.665 -5.543 1 92.19 88 LEU B C 1
ATOM 1837 O O . LEU B 1 88 ? 16.953 2.773 -5.652 1 92.19 88 LEU B O 1
ATOM 1841 N N . GLU B 1 89 ? 18.359 1.178 -6.359 1 87.69 89 GLU B N 1
ATOM 1842 C CA . GLU B 1 89 ? 18.891 2.004 -7.438 1 87.69 89 GLU B CA 1
ATOM 1843 C C . GLU B 1 89 ? 17.859 2.215 -8.539 1 87.69 89 GLU B C 1
ATOM 1845 O O . GLU B 1 89 ? 17.734 3.314 -9.078 1 87.69 89 GLU B O 1
ATOM 1850 N N . ASP B 1 90 ? 17.156 1.167 -8.844 1 89.94 90 ASP B N 1
ATOM 1851 C CA . ASP B 1 90 ? 16.094 1.259 -9.85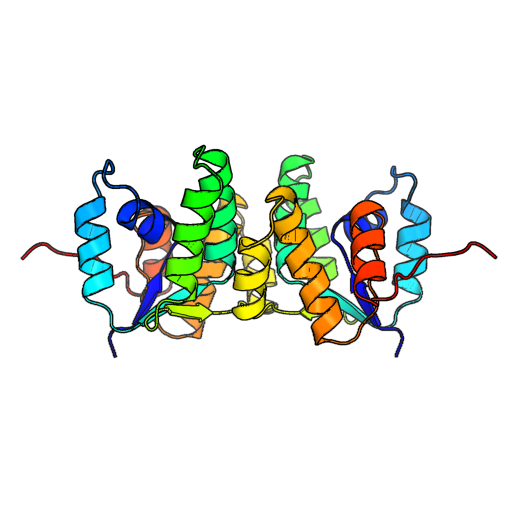2 1 89.94 90 ASP B CA 1
ATOM 1852 C C . ASP B 1 90 ? 14.734 1.479 -9.203 1 89.94 90 ASP B C 1
ATOM 1854 O O . ASP B 1 90 ? 14.133 0.54 -8.672 1 89.94 90 ASP B O 1
ATOM 1858 N N . PRO B 1 91 ? 14.172 2.67 -9.32 1 85.38 91 PRO B N 1
ATOM 1859 C CA . PRO B 1 91 ? 12.891 2.982 -8.672 1 85.38 91 PRO B CA 1
ATOM 1860 C C . PRO B 1 91 ? 11.734 2.146 -9.219 1 85.38 91 PRO B C 1
ATOM 1862 O O . PRO B 1 91 ? 10.695 2.035 -8.57 1 85.38 91 PRO B O 1
ATOM 1865 N N . LEU B 1 92 ? 11.922 1.53 -10.352 1 84.06 92 LEU B N 1
ATOM 1866 C CA . LEU B 1 92 ? 10.883 0.699 -10.945 1 84.06 92 LEU B CA 1
ATOM 1867 C C . LEU B 1 92 ? 10.734 -0.612 -10.18 1 84.06 92 LEU B C 1
ATOM 1869 O O . LEU B 1 92 ? 9.75 -1.332 -10.352 1 84.06 92 LEU B O 1
ATOM 1873 N N . GLU B 1 93 ? 11.656 -0.854 -9.258 1 92.69 93 GLU B N 1
ATOM 1874 C CA . GLU B 1 93 ? 11.656 -2.111 -8.516 1 92.69 93 GLU B CA 1
ATOM 1875 C C . GLU B 1 93 ? 11.062 -1.927 -7.121 1 92.69 93 GLU B C 1
ATOM 1877 O O . GLU B 1 93 ? 11.039 -2.863 -6.316 1 92.69 93 GLU B O 1
ATOM 1882 N N . PHE B 1 94 ? 10.531 -0.722 -6.852 1 94.56 94 PHE B N 1
ATOM 1883 C CA . PHE B 1 94 ? 10.039 -0.392 -5.52 1 94.56 94 PHE B CA 1
ATOM 1884 C C . PHE B 1 94 ? 9.016 -1.419 -5.055 1 94.56 94 PHE B C 1
ATOM 1886 O O . PHE B 1 94 ? 9.195 -2.059 -4.016 1 94.56 94 PHE B O 1
ATOM 1893 N N . GLU B 1 95 ? 7.984 -1.713 -5.852 1 95.69 95 GLU B N 1
ATOM 1894 C CA . GLU B 1 95 ? 6.922 -2.633 -5.461 1 95.69 95 GLU B CA 1
ATOM 1895 C C . GLU B 1 95 ? 7.418 -4.074 -5.441 1 95.69 95 GLU B C 1
ATOM 1897 O O . GLU B 1 95 ? 7.055 -4.852 -4.555 1 95.69 95 GLU B O 1
ATOM 1902 N N . ASP B 1 96 ? 8.227 -4.383 -6.379 1 96.69 96 ASP B N 1
ATOM 1903 C CA . ASP B 1 96 ? 8.812 -5.719 -6.43 1 96.69 96 ASP B CA 1
ATOM 1904 C C . ASP B 1 96 ? 9.617 -6.012 -5.168 1 96.69 96 ASP B C 1
ATOM 1906 O O . ASP B 1 96 ? 9.586 -7.133 -4.648 1 96.69 96 ASP B O 1
ATOM 1910 N N . GLU B 1 97 ? 10.367 -4.992 -4.742 1 97.25 97 GLU B N 1
ATOM 1911 C CA . GLU B 1 97 ? 11.195 -5.16 -3.555 1 97.25 97 GLU B CA 1
ATOM 1912 C C . GLU B 1 97 ? 10.336 -5.418 -2.318 1 97.25 97 GLU B C 1
ATOM 1914 O O . GLU B 1 97 ? 10.703 -6.223 -1.459 1 97.25 97 GLU B O 1
ATOM 1919 N N . LEU B 1 98 ? 9.227 -4.75 -2.227 1 97.56 98 LEU B N 1
ATOM 1920 C CA . LEU B 1 98 ? 8.32 -4.969 -1.105 1 97.56 98 LEU B CA 1
ATOM 1921 C C . LEU B 1 98 ? 7.828 -6.41 -1.076 1 97.56 98 LEU B C 1
ATOM 1923 O O . LEU B 1 98 ? 7.734 -7.016 -0.008 1 97.56 98 LEU B O 1
ATOM 1927 N N . ILE B 1 99 ? 7.539 -6.953 -2.211 1 98.06 99 ILE B N 1
ATOM 1928 C CA . ILE B 1 99 ? 7.055 -8.328 -2.32 1 98.06 99 ILE B CA 1
ATOM 1929 C C . ILE B 1 99 ? 8.164 -9.297 -1.919 1 98.06 99 ILE B C 1
ATOM 1931 O O . ILE B 1 99 ? 7.934 -10.227 -1.138 1 98.06 99 ILE B O 1
ATOM 1935 N N . LEU B 1 100 ? 9.383 -9.07 -2.377 1 97.75 100 LEU B N 1
ATOM 1936 C CA . LEU B 1 100 ? 10.516 -9.938 -2.078 1 97.75 100 LEU B CA 1
ATOM 1937 C C . LEU B 1 100 ? 10.828 -9.922 -0.586 1 97.75 100 LEU B C 1
ATOM 1939 O O . LEU B 1 100 ? 11.141 -10.969 -0.006 1 97.75 100 LEU B O 1
ATOM 1943 N N . GLN B 1 101 ? 10.773 -8.75 -0.04 1 97.06 101 GLN B N 1
ATOM 1944 C CA . GLN B 1 101 ? 11.086 -8.617 1.38 1 97.06 101 GLN B CA 1
ATOM 1945 C C . GLN B 1 101 ? 10.086 -9.383 2.234 1 97.06 101 GLN B C 1
ATOM 1947 O O . GLN B 1 101 ? 10.445 -9.961 3.262 1 97.06 101 GLN B O 1
ATOM 1952 N N . GLN B 1 102 ? 8.859 -9.383 1.793 1 96.62 102 GLN B N 1
ATOM 1953 C CA . GLN B 1 102 ? 7.859 -10.18 2.494 1 96.62 102 GLN B CA 1
ATOM 1954 C C . GLN B 1 102 ? 8.18 -11.672 2.396 1 96.62 102 GLN B C 1
ATOM 1956 O O . GLN B 1 102 ? 8.062 -12.398 3.385 1 96.62 102 GLN B O 1
ATOM 1961 N N . ALA B 1 103 ? 8.516 -12.102 1.202 1 97.56 103 ALA B N 1
ATOM 1962 C CA . ALA B 1 103 ? 8.891 -13.5 1.011 1 97.56 103 ALA B CA 1
ATOM 1963 C C . ALA B 1 103 ? 10.07 -13.875 1.908 1 97.56 103 ALA B C 1
ATOM 1965 O O . ALA B 1 103 ? 10.055 -14.922 2.553 1 97.56 103 ALA B O 1
ATOM 1966 N N . GLU B 1 104 ? 11.039 -13 1.973 1 96.81 104 GLU B N 1
ATOM 1967 C CA . GLU B 1 104 ? 12.234 -13.227 2.773 1 96.81 104 GLU B CA 1
ATOM 1968 C C . GLU B 1 104 ? 11.906 -13.297 4.262 1 96.81 104 GLU B C 1
ATOM 1970 O O . GLU B 1 104 ? 12.32 -14.234 4.949 1 96.81 104 GLU B O 1
ATOM 1975 N N . ARG B 1 105 ? 11.164 -12.383 4.77 1 95.44 105 ARG B N 1
ATOM 1976 C CA . ARG B 1 105 ? 10.82 -12.289 6.188 1 95.44 105 ARG B CA 1
ATOM 1977 C C . ARG B 1 105 ? 10.016 -13.508 6.637 1 95.44 105 ARG B C 1
ATOM 1979 O O . ARG B 1 105 ? 10.195 -14 7.75 1 95.44 105 ARG B O 1
ATOM 1986 N N . GLU B 1 106 ? 9.172 -13.953 5.746 1 95.44 106 GLU B N 1
ATOM 1987 C CA . GLU B 1 106 ? 8.281 -15.055 6.113 1 95.44 106 GLU B CA 1
ATOM 1988 C C . GLU B 1 106 ? 8.898 -16.406 5.766 1 95.44 106 GLU B C 1
ATOM 1990 O O . GLU B 1 106 ? 8.359 -17.453 6.133 1 95.44 106 GLU B O 1
ATOM 1995 N N . GLY B 1 107 ? 10.008 -16.375 5.066 1 96.81 107 GLY B N 1
ATOM 1996 C CA . GLY B 1 107 ? 10.648 -17.609 4.656 1 96.81 107 GLY B CA 1
ATOM 1997 C C . GLY B 1 107 ? 9.82 -18.422 3.686 1 96.81 107 GLY B C 1
ATOM 1998 O O . GLY B 1 107 ? 9.742 -19.656 3.799 1 96.81 107 GLY B O 1
ATOM 1999 N N . LEU B 1 108 ? 9.141 -17.781 2.785 1 98.06 108 LEU B N 1
ATOM 2000 C CA . LEU B 1 108 ? 8.234 -18.438 1.859 1 98.06 108 LEU B CA 1
ATOM 2001 C C . LEU B 1 108 ? 8.734 -18.312 0.423 1 98.06 108 LEU B C 1
ATOM 2003 O O . LEU B 1 108 ? 9.398 -17.344 0.079 1 98.06 108 LEU B O 1
ATOM 2007 N N . PRO B 1 109 ? 8.398 -19.281 -0.399 1 98.31 109 PRO B N 1
ATOM 2008 C CA . PRO B 1 109 ? 8.641 -19.094 -1.832 1 98.31 109 PRO B CA 1
ATOM 2009 C C . PRO B 1 109 ? 7.711 -18.062 -2.465 1 98.31 109 PRO B C 1
ATOM 2011 O O . PRO B 1 109 ? 6.742 -17.641 -1.837 1 98.31 109 PRO B O 1
ATOM 2014 N N . ILE B 1 110 ? 8.117 -17.688 -3.672 1 98.44 110 ILE B N 1
ATOM 2015 C CA . ILE B 1 110 ? 7.305 -16.703 -4.398 1 98.44 110 ILE B CA 1
ATOM 2016 C C . ILE B 1 110 ? 6.797 -17.328 -5.695 1 98.44 110 ILE B C 1
ATOM 2018 O O . ILE B 1 110 ? 7.461 -18.188 -6.281 1 98.44 110 ILE B O 1
ATOM 2022 N N . VAL B 1 111 ? 5.605 -16.984 -6.055 1 98.44 111 VAL B N 1
ATOM 2023 C CA . VAL B 1 111 ? 5.082 -17.266 -7.387 1 98.44 111 VAL B CA 1
ATOM 2024 C C . VAL B 1 111 ? 5.031 -15.977 -8.203 1 98.44 111 VAL B C 1
ATOM 2026 O O . VAL B 1 111 ? 4.414 -14.992 -7.793 1 98.44 111 VAL B O 1
ATOM 2029 N N . THR B 1 112 ? 5.688 -15.961 -9.312 1 98.31 112 THR B N 1
ATOM 2030 C CA . THR B 1 112 ? 5.691 -14.812 -10.211 1 98.31 112 THR B CA 1
ATOM 2031 C C . THR B 1 112 ? 5.965 -15.25 -11.648 1 98.31 112 THR B C 1
ATOM 2033 O O . THR B 1 112 ? 6.66 -16.25 -11.875 1 98.31 112 THR B O 1
ATOM 2036 N N . PHE B 1 113 ? 5.375 -14.523 -12.57 1 97.44 113 PHE B N 1
ATOM 2037 C CA . PHE B 1 113 ? 5.656 -14.766 -13.984 1 97.44 113 PHE B CA 1
ATOM 2038 C C . PHE B 1 113 ? 6.57 -13.68 -14.547 1 97.44 113 PHE B C 1
ATOM 2040 O O . PHE B 1 113 ? 6.816 -13.633 -15.75 1 97.44 113 PHE B O 1
ATOM 2047 N N . ASP B 1 114 ? 7.004 -12.781 -13.656 1 96.44 114 ASP B N 1
ATOM 2048 C CA . ASP B 1 114 ? 8 -11.781 -14.023 1 96.44 114 ASP B CA 1
ATOM 2049 C C . ASP B 1 114 ? 9.414 -12.336 -13.891 1 96.44 114 ASP B C 1
ATOM 2051 O O . ASP B 1 114 ? 9.906 -12.547 -12.781 1 96.44 114 ASP B O 1
ATOM 2055 N N . ASN B 1 115 ? 10.078 -12.484 -14.992 1 96.62 115 ASN B N 1
ATOM 2056 C CA . ASN B 1 115 ? 11.398 -13.102 -15.016 1 96.62 115 ASN B CA 1
ATOM 2057 C C . ASN B 1 115 ? 12.406 -12.297 -14.203 1 96.62 115 ASN B C 1
ATOM 2059 O O . ASN B 1 115 ? 13.273 -12.867 -13.539 1 96.62 115 ASN B O 1
ATOM 2063 N N . SER B 1 116 ? 12.352 -11.023 -14.273 1 96.38 116 SER B N 1
ATOM 2064 C CA . SER B 1 116 ? 13.273 -10.18 -13.523 1 96.38 116 SER B CA 1
ATOM 2065 C C . SER B 1 116 ? 13.078 -10.352 -12.023 1 96.38 116 SER B C 1
ATOM 2067 O O . SER B 1 116 ? 14.055 -10.477 -11.273 1 96.38 116 SER B O 1
ATOM 2069 N N . LEU B 1 117 ? 11.828 -10.391 -11.602 1 97.5 117 LEU B N 1
ATOM 2070 C CA . LEU B 1 117 ? 11.539 -10.594 -10.18 1 97.5 117 LEU B CA 1
ATOM 2071 C C . LEU B 1 117 ? 11.977 -11.977 -9.727 1 97.5 117 LEU B C 1
ATOM 2073 O O . LEU B 1 117 ? 12.523 -12.141 -8.641 1 97.5 117 LEU B O 1
ATOM 2077 N N . ALA B 1 118 ? 11.75 -12.969 -10.602 1 97.75 118 ALA B N 1
ATOM 2078 C CA . ALA B 1 118 ? 12.164 -14.328 -10.289 1 97.75 118 ALA B CA 1
ATOM 2079 C C . ALA B 1 118 ? 13.672 -14.414 -10.086 1 97.75 118 ALA B C 1
ATOM 2081 O O . ALA B 1 118 ? 14.148 -15.055 -9.141 1 97.75 118 ALA B O 1
ATOM 2082 N N . GLU B 1 119 ? 14.391 -13.789 -10.938 1 97.56 119 GLU B N 1
ATOM 2083 C CA . GLU B 1 119 ? 15.852 -13.805 -10.852 1 97.56 119 GLU B CA 1
ATOM 2084 C C . GLU B 1 119 ? 16.328 -13.109 -9.578 1 97.56 119 GLU B C 1
ATOM 2086 O O . GLU B 1 119 ? 17.25 -13.586 -8.914 1 97.56 119 GLU B O 1
ATOM 2091 N N . ARG B 1 120 ? 15.75 -12.023 -9.281 1 97.12 120 ARG B N 1
ATOM 2092 C CA . ARG B 1 120 ? 16.109 -11.305 -8.055 1 97.12 120 ARG B CA 1
ATOM 2093 C C . ARG B 1 120 ? 15.805 -12.148 -6.82 1 97.12 120 ARG B C 1
ATOM 2095 O O . ARG B 1 120 ? 16.562 -12.141 -5.855 1 97.12 120 ARG B O 1
ATOM 2102 N N . ALA B 1 121 ? 14.656 -12.836 -6.855 1 98 121 ALA B N 1
ATOM 2103 C CA . ALA B 1 121 ? 14.305 -13.734 -5.762 1 98 121 ALA B CA 1
ATOM 2104 C C . ALA B 1 121 ? 15.375 -14.805 -5.562 1 98 121 ALA B C 1
ATOM 2106 O O . ALA B 1 121 ? 15.859 -15.008 -4.445 1 98 121 ALA B O 1
ATOM 2107 N N . LYS B 1 122 ? 15.773 -15.414 -6.652 1 97.75 122 LYS B N 1
ATOM 2108 C CA . LYS B 1 122 ? 16.781 -16.484 -6.598 1 97.75 122 LYS B CA 1
ATOM 2109 C C . LYS B 1 122 ? 18.094 -15.953 -6.043 1 97.75 122 LYS B C 1
ATOM 2111 O O . LYS B 1 122 ? 18.75 -16.625 -5.234 1 97.75 122 LYS B O 1
ATOM 2116 N N . LYS B 1 123 ? 18.453 -14.812 -6.449 1 96.94 123 LYS B N 1
ATOM 2117 C CA . LYS B 1 123 ? 19.688 -14.195 -5.98 1 96.94 123 LYS B CA 1
ATOM 2118 C C . LYS B 1 123 ? 19.656 -13.969 -4.473 1 96.94 123 LYS B C 1
ATOM 2120 O O . LYS B 1 123 ? 20.703 -13.953 -3.812 1 96.94 123 LYS B O 1
ATOM 2125 N N . ARG B 1 124 ? 18.516 -13.867 -3.889 1 96.5 124 ARG B N 1
ATOM 2126 C CA . ARG B 1 124 ? 18.344 -13.617 -2.461 1 96.5 124 ARG B CA 1
ATOM 2127 C C . ARG B 1 124 ? 18.062 -14.906 -1.706 1 96.5 12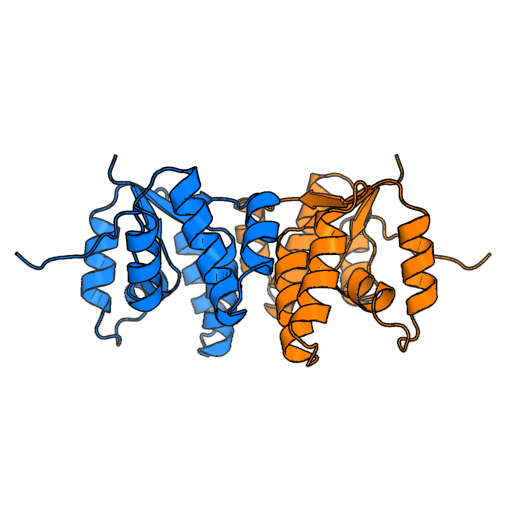4 ARG B C 1
ATOM 2129 O O . ARG B 1 124 ? 17.719 -14.883 -0.52 1 96.5 124 ARG B O 1
ATOM 2136 N N . GLY B 1 125 ? 18.047 -16.031 -2.451 1 97.69 125 GLY B N 1
ATOM 2137 C CA . GLY B 1 125 ? 17.828 -17.328 -1.831 1 97.69 125 GLY B CA 1
ATOM 2138 C C . GLY B 1 125 ? 16.359 -17.656 -1.652 1 97.69 125 GLY B C 1
ATOM 2139 O O . GLY B 1 125 ? 16 -18.531 -0.857 1 97.69 125 GLY B O 1
ATOM 2140 N N . ILE B 1 126 ? 15.484 -16.953 -2.305 1 98 126 ILE B N 1
ATOM 2141 C CA . ILE B 1 126 ? 14.055 -17.203 -2.246 1 98 126 ILE B CA 1
ATOM 2142 C C . ILE B 1 126 ? 13.656 -18.156 -3.379 1 98 126 ILE B C 1
ATOM 2144 O O . ILE B 1 126 ? 13.945 -17.891 -4.547 1 98 126 ILE B O 1
ATOM 2148 N N . SER B 1 127 ? 13.039 -19.203 -3.061 1 97.81 127 SER B N 1
ATOM 2149 C CA . SER B 1 127 ? 12.594 -20.141 -4.082 1 97.81 127 SER B CA 1
ATOM 2150 C C . SER B 1 127 ? 11.461 -19.562 -4.914 1 97.81 127 SER B C 1
ATOM 2152 O O . SER B 1 127 ? 10.625 -18.812 -4.398 1 97.81 127 SER B O 1
ATOM 2154 N N . VAL B 1 128 ? 11.477 -19.938 -6.156 1 97.94 128 VAL B N 1
ATOM 2155 C CA . VAL B 1 128 ? 10.406 -19.531 -7.062 1 97.94 128 VAL B CA 1
ATOM 2156 C C . VAL B 1 128 ? 9.602 -20.766 -7.488 1 97.94 128 VAL B C 1
ATOM 2158 O O . VAL B 1 128 ? 10.172 -21.75 -7.969 1 97.94 128 VAL B O 1
ATOM 2161 N N . ILE B 1 129 ? 8.336 -20.672 -7.262 1 97 129 ILE B N 1
ATOM 2162 C CA . ILE B 1 129 ? 7.477 -21.797 -7.645 1 97 129 ILE B CA 1
ATOM 2163 C C . ILE B 1 129 ? 7.023 -21.625 -9.094 1 97 129 ILE B C 1
ATOM 2165 O O . ILE B 1 129 ? 6.457 -20.594 -9.453 1 97 129 ILE B O 1
ATOM 2169 N N . THR B 1 130 ? 7.336 -22.578 -9.867 1 90.38 130 THR B N 1
ATOM 2170 C CA . THR B 1 130 ? 6.891 -22.641 -11.25 1 90.38 130 THR B CA 1
ATOM 2171 C C . THR B 1 130 ? 6.18 -23.953 -11.531 1 90.38 130 THR B C 1
ATOM 2173 O O . THR B 1 130 ? 6.234 -24.875 -10.727 1 90.38 130 THR B O 1
ATOM 2176 N N . TYR B 1 131 ? 5.277 -23.859 -12.367 1 81.5 131 TYR B N 1
ATOM 2177 C CA . TYR B 1 131 ? 4.648 -25.125 -12.75 1 81.5 131 TYR B CA 1
ATOM 2178 C C . TYR B 1 131 ? 5.375 -25.766 -13.93 1 81.5 131 TYR B C 1
ATOM 2180 O O . TYR B 1 131 ? 5.578 -25.125 -14.961 1 81.5 131 TYR B O 1
ATOM 2188 N N . SER B 1 132 ? 6.109 -26.828 -13.617 1 66.12 132 SER B N 1
ATOM 2189 C CA . SER B 1 132 ? 6.703 -27.656 -14.656 1 66.12 132 SER B CA 1
ATOM 2190 C C . SER B 1 132 ? 5.727 -28.719 -15.141 1 66.12 132 SER B C 1
ATOM 2192 O O . SER B 1 132 ? 5.105 -29.422 -14.336 1 66.12 132 SER B O 1
ATOM 2194 N N . SER B 1 133 ? 4.949 -28.453 -16.234 1 53.22 133 SER B N 1
ATOM 2195 C CA . SER B 1 133 ? 4.121 -29.5 -16.844 1 53.22 133 SER B CA 1
ATOM 2196 C C . SER B 1 133 ? 4.867 -30.828 -16.891 1 53.22 133 SER B C 1
ATOM 2198 O O . SER B 1 133 ? 5.957 -30.906 -17.469 1 53.22 133 SER B O 1
ATOM 2200 N N . LYS B 1 134 ? 5.043 -31.688 -15.852 1 45.34 134 LYS B N 1
ATOM 2201 C CA . LYS B 1 134 ? 5.441 -33.062 -16.156 1 45.34 134 LYS B CA 1
ATOM 2202 C C . LYS B 1 134 ? 4.43 -33.719 -17.094 1 45.34 134 LYS B C 1
ATOM 2204 O O . LYS B 1 134 ? 3.234 -33.438 -17.031 1 45.34 134 LYS B O 1
#

pLDDT: mean 93.92, std 7.45, range [45.34, 98.75]

Sequence (268 aa):
MRRAIIDTNVLIFAHFKDTKYHEEARRILSSLEEWVIPFIVFVELFWFTRGAGLDEKSRKNLLLSLLMNRRVKVSNNEPEDLIESVMLEDPLEFEDELILQQAEREGLPIVTFDNSLAERAKKRGISVITYSSKMRRAIIDTNVLIFAHFKDTKYHEEARRILSSLEEWVIPFIVFVELFWFTRGAGLDEKSRKNLLLSLLMNRRVKVSNNEPEDLIESVMLEDPLEFEDELILQQAEREGLPIVTFDNSLAERAKKRGISVITYSSK

InterPro domains:
  IPR002716 PIN domain [PF01850] (5-122)
  IPR002716 PIN domain [SM00670] (2-119)
  IPR029060 PIN-like domain superfamily [SSF88723] (1-119)

Organism: Korarchaeum cryptofilum (strain OPF8) (NCBI:txid374847)

Nearest PDB structures (foldseek):
  8wmm-assembly1_G  TM=7.368E-01  e=3.468E-05  Chryseobacterium
  3zvk-assembly1_B  TM=6.925E-01  e=4.182E-05  Rickettsia felis
  3zvk-assembly1_D  TM=6.787E-01  e=4.451E-05  Rickettsia felis
  4xgq-assembly2_G  TM=6.875E-01  e=1.297E-03  Mycobacterium tuberculosis H37Rv
  1v8p-assembly1_D  TM=5.901E-01  e=5.759E-04  Pyrobaculum aerophilum

Foldseek 3Di:
DFEAEEALVLLVLCLDPPDPCNVFSVVLVVVGQAYEYEPVSLVVLLVVCVVVPPDPVSSCCSSVCQVVDPRYDYDYADPVLQVVLVPDPDVVCSSLSRSLVRCVVVVHAYEDPDPVSCVVSVVVVHHYDGDDPD/DQEAEEALVLLVLCLDPPDPCNVFSVVLVVVGQAYEYEPVSLVVLLVVCVVVPPDPVSSCCSSVCQVVDPRYDYDYADPVQQVVLVPDPDVVCSSLSRSLVRCVVVVHAYEDPDPVSCVVSVVVVHHYDGDDPD